Protein AF-A0A922S691-F1 (afdb_monomer_lite)

Foldseek 3Di:
DDDDPPPPPQPFDKDKDFDDPPDPPPPPVPDDDDPCPDPPPPPPPDDPDPDPDPDDDWDWDDDDLDIDTDDRLLDQVVVVCCQDCDPPNHNVHDLAGEMEIEGAQHLQQDALVSSLRSLLSNCVSRLRYKYKYKHFACLPDPVVVVVCVVCVVVVHDGNHVVQRNHQVSVQVSNVVSPFPGKGKDFQLLQLVLDAPVVNVVVCVVDPDPCPVVVSVVSRGMMIMMTGSDCVSPPPVVVCCSRPVHD

Sequence (246 aa):
MTDRSTFSFYHILLYVCYISNEKLYTLNPDASPLKDDNLNLTVNQKTSVVDTLHDNLHYVFETGRFHLLSFDLRRSVQDLLDVLCSTVNGAGCSKSCPTLFLAECVLVYMSPEASCQLIKGLSVNFPRASFLHYEQVNMSDSFGSIMIKNFRARSCELPGLNACHSLATQEERFFKAGWKKAKGWTINQVYKMLPSSTRYRVEHLELLDDLEVTMQLFDHYCILLATNDEIICPDEQLKESLATIE

pLDDT: mean 76.75, std 25.04, range [24.39, 98.25]

Organism: Schistosoma haematobium (NCBI:txid6185)

Radius of gyration: 21.65 Å; chains: 1; bounding box: 45×61×59 Å

InterPro domains:
  IPR007213 Methyltransferase Ppm1/Ppm2/Tcmp [PF04072] (65-121)
  IPR016651 Leucine carboxyl methyltransferase 1 [PTHR13600] (59-230)
  IPR029063 S-adenosyl-L-methionine-dependent methyltransferase superfamily [G3DSA:3.40.50.150] (27-239)
  IPR029063 S-adenosyl-L-methionine-dependent methyltransferase superfamily [SSF53335] (56-229)

Secondary structure (DSSP, 8-state):
-------------EEEEE--SS------TT-PPP--------------------S----EEEETTEEEE---TTS-HHHHHHHHH-SSSS----TTS-EEEEEES-GGGS-HHHHHHHHHHHHHH-SSEEEEEEEE--TTSHHHHHHHHHHHHTT---GGGGG-S-HHHHHHHHHHTT-SEEEEEEHHHHHHHS-HHHHHHHHTTS--S-HHHHHHHHHTEEEEEEES-TTTS-HHHHHHHHHS--

Structure (mmCIF, N/CA/C/O backbone):
data_AF-A0A922S691-F1
#
_entry.id   AF-A0A922S691-F1
#
loop_
_atom_site.group_PDB
_atom_site.id
_atom_site.type_symbol
_atom_site.label_atom_id
_atom_site.label_alt_id
_atom_site.label_comp_id
_atom_site.label_asym_id
_atom_site.label_entity_id
_atom_site.label_seq_id
_atom_site.pdbx_PDB_ins_code
_atom_site.Cartn_x
_atom_site.Cartn_y
_atom_site.Cartn_z
_atom_site.occupancy
_atom_site.B_iso_or_equiv
_atom_site.auth_seq_id
_atom_site.auth_comp_id
_atom_site.auth_asym_id
_atom_site.auth_atom_id
_atom_site.pdbx_PDB_model_num
ATOM 1 N N . MET A 1 1 ? -1.609 -43.391 6.642 1.00 32.19 1 MET A N 1
ATOM 2 C CA . MET A 1 1 ? -1.130 -42.089 7.152 1.00 32.19 1 MET A CA 1
ATOM 3 C C . MET A 1 1 ? -0.318 -41.459 6.042 1.00 32.19 1 MET A C 1
ATOM 5 O O . MET A 1 1 ? 0.867 -41.722 5.937 1.00 32.19 1 MET A O 1
ATOM 9 N N . THR A 1 2 ? -0.979 -40.729 5.155 1.00 27.30 2 THR A N 1
ATOM 10 C CA . THR A 1 2 ? -0.342 -40.070 4.014 1.00 27.30 2 THR A CA 1
ATOM 11 C C . THR A 1 2 ? -1.018 -38.725 3.849 1.00 27.30 2 THR A C 1
ATOM 13 O O . THR A 1 2 ? -2.202 -38.651 3.535 1.00 27.30 2 THR A O 1
ATOM 16 N N . ASP A 1 3 ? -0.234 -37.721 4.222 1.00 27.34 3 ASP A N 1
ATOM 17 C CA . ASP A 1 3 ? -0.154 -36.379 3.664 1.00 27.34 3 ASP A CA 1
ATOM 18 C C . ASP A 1 3 ? -1.470 -35.611 3.463 1.00 27.34 3 ASP A C 1
ATOM 20 O O . ASP A 1 3 ? -2.168 -35.732 2.456 1.00 27.34 3 ASP A O 1
ATOM 24 N N . ARG A 1 4 ? -1.796 -34.773 4.456 1.00 28.72 4 ARG A N 1
ATOM 25 C CA . ARG A 1 4 ? -2.731 -33.666 4.264 1.00 28.72 4 ARG A CA 1
ATOM 26 C C . ARG A 1 4 ? -1.992 -32.611 3.455 1.00 28.72 4 ARG A C 1
ATOM 28 O O . ARG A 1 4 ? -1.121 -31.938 3.988 1.00 28.72 4 ARG A O 1
ATOM 35 N N . SER A 1 5 ? -2.397 -32.467 2.200 1.00 28.80 5 SER A N 1
ATOM 36 C CA . SER A 1 5 ? -2.087 -31.343 1.325 1.00 28.80 5 SER A CA 1
ATOM 37 C C . SER A 1 5 ? -2.206 -30.010 2.073 1.00 28.80 5 SER A C 1
ATOM 39 O O . SER A 1 5 ? -3.302 -29.473 2.258 1.00 28.80 5 SER A O 1
ATOM 41 N N . THR A 1 6 ? -1.069 -29.480 2.509 1.00 29.33 6 THR A N 1
ATOM 42 C CA . THR A 1 6 ? -0.931 -28.105 2.973 1.00 29.33 6 THR A CA 1
ATOM 43 C C . THR A 1 6 ? -1.127 -27.212 1.752 1.00 29.33 6 THR A C 1
ATOM 45 O O . THR A 1 6 ? -0.230 -27.076 0.922 1.00 29.33 6 THR A O 1
ATOM 48 N N . PHE A 1 7 ? -2.324 -26.644 1.594 1.00 24.39 7 PHE A N 1
ATOM 49 C CA . PHE A 1 7 ? -2.546 -25.539 0.664 1.00 24.39 7 PHE A CA 1
ATOM 50 C C . PHE A 1 7 ? -1.694 -24.361 1.143 1.00 24.39 7 PHE A C 1
ATOM 52 O O . PHE A 1 7 ? -2.037 -23.655 2.088 1.00 24.39 7 PHE A O 1
ATOM 59 N N . SER A 1 8 ? -0.526 -24.213 0.531 1.00 26.52 8 SER A N 1
ATOM 60 C CA . SER A 1 8 ? 0.408 -23.131 0.801 1.00 26.52 8 SER A CA 1
ATOM 61 C C . SER A 1 8 ? -0.126 -21.850 0.162 1.00 26.52 8 SER A C 1
ATOM 63 O O . SER A 1 8 ? -0.090 -21.704 -1.059 1.00 26.52 8 SER A O 1
ATOM 65 N N . PHE A 1 9 ? -0.637 -20.925 0.976 1.00 27.67 9 PHE A N 1
ATOM 66 C CA . PHE A 1 9 ? -1.062 -19.573 0.587 1.00 27.67 9 PHE A CA 1
ATOM 67 C C . PHE A 1 9 ? 0.143 -18.685 0.185 1.00 27.67 9 PHE A C 1
ATOM 69 O O . PHE A 1 9 ? 0.373 -17.632 0.768 1.00 27.67 9 PHE A O 1
ATOM 76 N N . TYR A 1 10 ? 0.947 -19.093 -0.802 1.00 30.31 10 TYR A N 1
ATOM 77 C CA . TYR A 1 10 ? 2.102 -18.317 -1.292 1.00 30.31 10 TYR A CA 1
ATOM 78 C C . TYR A 1 10 ? 1.891 -17.739 -2.698 1.00 30.31 10 TYR A C 1
ATOM 80 O O . TYR A 1 10 ? 2.836 -17.601 -3.473 1.00 30.31 10 TYR A O 1
ATOM 88 N N . HIS A 1 11 ? 0.658 -17.386 -3.056 1.00 33.81 11 HIS A N 1
ATOM 89 C CA . HIS A 1 11 ? 0.396 -16.538 -4.222 1.00 33.81 11 HIS A CA 1
ATOM 90 C C . HIS A 1 11 ? 0.073 -15.133 -3.732 1.00 33.81 11 HIS A C 1
ATOM 92 O O . HIS A 1 11 ? -1.075 -14.768 -3.505 1.00 33.81 11 HIS A O 1
ATOM 98 N N . ILE A 1 12 ? 1.141 -14.375 -3.493 1.00 45.78 12 ILE A N 1
ATOM 99 C CA . ILE A 1 12 ? 1.083 -12.967 -3.119 1.00 45.78 12 ILE A CA 1
ATOM 100 C C . ILE A 1 12 ? 0.896 -12.171 -4.418 1.00 45.78 12 ILE A C 1
ATOM 102 O O . ILE A 1 12 ? 1.786 -12.160 -5.267 1.00 45.78 12 ILE A O 1
ATOM 106 N N . LEU A 1 13 ? -0.269 -11.545 -4.592 1.00 47.22 13 LEU A N 1
ATOM 107 C CA . LEU A 1 13 ? -0.627 -10.819 -5.813 1.00 47.22 13 LEU A CA 1
ATOM 108 C C . LEU A 1 13 ? -0.276 -9.334 -5.676 1.00 47.22 13 LEU A C 1
ATOM 110 O O . LEU A 1 13 ? -0.971 -8.588 -4.996 1.00 47.22 13 LEU A O 1
ATOM 114 N N . LEU A 1 14 ? 0.793 -8.897 -6.343 1.00 54.75 14 LEU A N 1
ATOM 115 C CA . LEU A 1 14 ? 1.010 -7.479 -6.635 1.00 54.75 14 LEU A CA 1
ATOM 116 C C . LEU A 1 14 ? 0.341 -7.172 -7.973 1.00 54.75 14 LEU A C 1
ATOM 118 O O . LEU A 1 14 ? 0.708 -7.753 -8.996 1.00 54.75 14 LEU A O 1
ATOM 122 N N . TYR A 1 15 ? -0.606 -6.241 -7.976 1.00 64.50 15 TYR A N 1
ATOM 123 C CA . TYR A 1 15 ? -1.202 -5.759 -9.214 1.00 64.50 15 TYR A CA 1
ATOM 124 C C . TYR A 1 15 ? -0.381 -4.580 -9.735 1.00 64.50 15 TYR A C 1
ATOM 126 O O . TYR A 1 15 ? -0.072 -3.643 -8.997 1.00 64.50 15 TYR A O 1
ATOM 134 N N . VAL A 1 16 ? -0.024 -4.624 -11.017 1.00 61.91 16 VAL A N 1
ATOM 135 C CA . VAL A 1 16 ? 0.661 -3.526 -11.705 1.00 61.91 16 VAL A CA 1
ATOM 136 C C . VAL A 1 16 ? -0.285 -2.992 -12.768 1.00 61.91 16 VAL A C 1
ATOM 138 O O . VAL A 1 16 ? -0.568 -3.673 -13.751 1.00 61.91 16 VAL A O 1
ATOM 141 N N . CYS A 1 17 ? -0.802 -1.783 -12.558 1.00 57.59 17 CYS A N 1
ATOM 142 C CA . CYS A 1 17 ? -1.623 -1.086 -13.536 1.00 57.59 17 CYS A CA 1
ATOM 143 C C . CYS A 1 17 ? -0.758 -0.061 -14.273 1.00 57.59 17 CYS A C 1
ATOM 145 O O . CYS A 1 17 ? -0.108 0.786 -13.658 1.00 57.59 17 CYS A O 1
ATOM 147 N N . TYR A 1 18 ? -0.740 -0.148 -15.598 1.00 47.03 18 TYR A N 1
ATOM 148 C CA . TYR A 1 18 ? 0.097 0.673 -16.461 1.00 47.03 18 TYR A CA 1
ATOM 149 C C . TYR A 1 18 ? -0.759 1.326 -17.544 1.00 47.03 18 TYR A C 1
ATOM 151 O O . TYR A 1 18 ? -1.544 0.654 -18.218 1.00 47.03 18 TYR A O 1
ATOM 159 N N . ILE A 1 19 ? -0.597 2.637 -17.730 1.00 43.81 19 ILE A N 1
ATOM 160 C CA . ILE A 1 19 ? -1.280 3.385 -18.788 1.00 43.81 19 ILE A CA 1
ATOM 161 C C . ILE A 1 19 ? -0.274 3.629 -19.918 1.00 43.81 19 ILE A C 1
ATOM 163 O O . ILE A 1 19 ? 0.565 4.527 -19.839 1.00 43.81 19 ILE A O 1
ATOM 167 N N . SER A 1 20 ? -0.363 2.825 -20.983 1.00 38.78 20 SER A N 1
ATOM 168 C CA . SER A 1 20 ? 0.380 3.077 -22.224 1.00 38.78 20 SER A CA 1
ATOM 169 C C . SER A 1 20 ? -0.308 4.169 -23.034 1.00 38.78 20 SER A C 1
ATOM 171 O O . SER A 1 20 ? -1.484 4.027 -23.371 1.00 38.78 20 SER A O 1
ATOM 173 N N . ASN A 1 21 ? 0.429 5.209 -23.426 1.00 35.91 21 ASN A N 1
ATOM 174 C CA . ASN A 1 21 ? -0.062 6.197 -24.393 1.00 35.91 21 ASN A CA 1
ATOM 175 C C . ASN A 1 21 ? -0.024 5.696 -25.848 1.00 35.91 21 ASN A C 1
ATOM 177 O O . ASN A 1 21 ? -0.527 6.383 -26.736 1.00 35.91 21 ASN A O 1
ATOM 181 N N . GLU A 1 22 ? 0.526 4.511 -26.125 1.00 39.62 22 GLU A N 1
ATOM 182 C CA . GLU A 1 22 ? 0.559 3.971 -27.484 1.00 39.62 22 GLU A CA 1
ATOM 183 C C . GLU A 1 22 ? -0.568 2.955 -27.716 1.00 39.62 22 GLU A C 1
ATOM 185 O O . GLU A 1 22 ? -0.627 1.900 -27.086 1.00 39.62 22 GLU A O 1
ATOM 190 N N . LYS A 1 23 ? -1.442 3.309 -28.674 1.00 34.47 23 LYS A N 1
ATOM 191 C CA . LYS A 1 23 ? -2.707 2.676 -29.104 1.00 34.47 23 LYS A CA 1
ATOM 192 C C . LYS A 1 23 ? -3.963 3.072 -28.316 1.00 34.47 23 LYS A C 1
ATOM 194 O O . LYS A 1 23 ? -4.717 2.224 -27.834 1.00 34.47 23 LYS A O 1
ATOM 199 N N . LEU A 1 24 ? -4.274 4.370 -28.322 1.00 30.28 24 LEU A N 1
ATOM 200 C CA . LEU A 1 24 ? -5.667 4.821 -28.425 1.00 30.28 24 LEU A CA 1
ATOM 201 C C . LEU A 1 24 ? -6.195 4.394 -29.805 1.00 30.28 24 LEU A C 1
ATOM 203 O O . LEU A 1 24 ? -6.032 5.112 -30.788 1.00 30.28 24 LEU A O 1
ATOM 207 N N . TYR A 1 25 ? -6.796 3.206 -29.904 1.00 33.56 25 TYR A N 1
ATOM 208 C CA . TYR A 1 25 ? -7.745 2.973 -30.988 1.00 33.56 25 TYR A CA 1
ATOM 209 C C . TYR A 1 25 ? -8.934 3.886 -30.700 1.00 33.56 25 TYR A C 1
ATOM 211 O O . TYR A 1 25 ? -9.585 3.750 -29.663 1.00 33.56 25 TYR A O 1
ATOM 219 N N . THR A 1 26 ? -9.168 4.862 -31.571 1.00 26.84 26 THR A N 1
ATOM 220 C CA . THR A 1 26 ? -10.398 5.645 -31.565 1.00 26.84 26 THR A CA 1
ATOM 221 C C . THR A 1 26 ? -11.565 4.669 -31.680 1.00 26.84 26 THR A C 1
ATOM 223 O O . THR A 1 26 ? -11.690 3.954 -32.674 1.00 26.84 26 THR A O 1
ATOM 226 N N . LEU A 1 27 ? -12.403 4.599 -30.643 1.00 31.91 27 LEU A N 1
ATOM 227 C CA . LEU A 1 27 ? -13.705 3.949 -30.742 1.00 31.91 27 LEU A CA 1
ATOM 228 C C . LEU A 1 27 ? -14.491 4.734 -31.791 1.00 31.91 27 LEU A C 1
ATOM 230 O O . LEU A 1 27 ? -14.932 5.849 -31.527 1.00 31.91 27 LEU A O 1
ATOM 234 N N . ASN A 1 28 ? -14.580 4.190 -33.002 1.00 32.56 28 ASN A N 1
ATOM 235 C CA . ASN A 1 28 ? -15.452 4.716 -34.036 1.00 32.56 28 ASN A CA 1
ATOM 236 C C . ASN A 1 28 ? -16.896 4.410 -33.597 1.00 32.56 28 ASN A C 1
ATOM 238 O O . ASN A 1 28 ? -17.231 3.227 -33.497 1.00 32.56 28 ASN A O 1
ATOM 242 N N . PRO A 1 29 ? -17.735 5.417 -33.290 1.00 37.81 29 PRO A N 1
ATOM 243 C CA . PRO A 1 29 ? -19.074 5.184 -32.749 1.00 37.81 29 PRO A CA 1
ATOM 244 C C . PRO A 1 29 ? -20.022 4.472 -33.730 1.00 37.81 29 PRO A C 1
ATOM 246 O O . PRO A 1 29 ? -21.066 3.987 -33.305 1.00 37.81 29 PRO A O 1
ATOM 249 N N . ASP A 1 30 ? -19.627 4.334 -35.001 1.00 36.12 30 ASP A N 1
ATOM 250 C CA . ASP A 1 30 ? -20.386 3.634 -36.045 1.00 36.12 30 ASP A CA 1
ATOM 251 C C . ASP A 1 30 ? -19.893 2.198 -36.328 1.00 36.12 30 ASP A C 1
ATOM 253 O O . ASP A 1 30 ? -20.392 1.530 -37.238 1.00 36.12 30 ASP A O 1
ATOM 257 N N . ALA A 1 31 ? -18.908 1.685 -35.580 1.00 39.41 31 ALA A N 1
ATOM 258 C CA . ALA A 1 31 ? -18.446 0.310 -35.759 1.00 39.41 31 ALA A CA 1
ATOM 259 C C . ALA A 1 31 ? -19.464 -0.679 -35.167 1.00 39.41 31 ALA A C 1
ATOM 261 O O . ALA A 1 31 ? -19.647 -0.772 -33.954 1.00 39.41 31 ALA A O 1
ATOM 262 N N . SER A 1 32 ? -20.128 -1.436 -36.042 1.00 33.00 32 SER A N 1
ATOM 263 C CA . SER A 1 32 ? -21.006 -2.542 -35.652 1.00 33.00 32 SER A CA 1
ATOM 264 C C . SER A 1 32 ? -20.243 -3.548 -34.776 1.00 33.00 32 SER A C 1
ATOM 266 O O . SER A 1 32 ? -19.057 -3.774 -35.031 1.00 33.00 32 SER A O 1
ATOM 268 N N . PRO A 1 33 ? -20.886 -4.187 -33.778 1.00 35.50 33 PRO A N 1
ATOM 269 C CA . PRO A 1 33 ? -20.211 -5.165 -32.937 1.00 35.50 33 PRO A CA 1
ATOM 270 C C . PRO A 1 33 ? -19.681 -6.303 -33.812 1.00 35.50 33 PRO A C 1
ATOM 272 O O . PRO A 1 33 ? -20.449 -6.999 -34.483 1.00 35.50 33 PRO A O 1
ATOM 275 N N . LEU A 1 34 ? -18.357 -6.472 -33.822 1.00 36.81 34 LEU A N 1
ATOM 276 C CA . LEU A 1 34 ? -17.723 -7.666 -34.360 1.00 36.81 34 LEU A CA 1
ATOM 277 C C . LEU A 1 34 ? -18.276 -8.854 -33.571 1.00 36.81 34 LEU A C 1
ATOM 279 O O . LEU A 1 34 ? -18.137 -8.930 -32.351 1.00 36.81 34 LEU A O 1
ATOM 283 N N . LYS A 1 35 ? -18.967 -9.751 -34.275 1.00 36.41 35 LYS A N 1
ATOM 284 C CA . LYS A 1 35 ? -19.352 -11.054 -33.743 1.00 36.41 35 LYS A CA 1
ATOM 285 C C . LYS A 1 35 ? -18.087 -11.895 -33.605 1.00 36.41 35 LYS A C 1
ATOM 287 O O . LYS A 1 35 ? -17.716 -12.602 -34.539 1.00 36.41 35 LYS A O 1
ATOM 292 N N . ASP A 1 36 ? -17.433 -11.816 -32.454 1.00 39.22 36 ASP A N 1
ATOM 293 C CA . ASP A 1 36 ? -16.394 -12.773 -32.075 1.00 39.22 36 ASP A CA 1
ATOM 294 C C . ASP A 1 36 ? -17.053 -14.067 -31.568 1.00 39.22 36 ASP A C 1
ATOM 296 O O . ASP A 1 36 ? -17.008 -14.405 -30.391 1.00 39.22 36 ASP A O 1
ATOM 300 N N . ASP A 1 37 ? -17.663 -14.819 -32.491 1.00 35.53 37 ASP A N 1
ATOM 301 C CA . ASP A 1 37 ? -18.130 -16.201 -32.269 1.00 35.53 37 ASP A CA 1
ATOM 302 C C . ASP A 1 37 ? -16.976 -17.226 -32.352 1.00 35.53 37 ASP A C 1
ATOM 304 O O . ASP A 1 37 ? -17.199 -18.421 -32.528 1.00 35.53 37 ASP A O 1
ATOM 308 N N . ASN A 1 38 ? -15.721 -16.792 -32.205 1.00 33.22 38 ASN A N 1
ATOM 309 C CA . ASN A 1 38 ? -14.566 -17.687 -32.160 1.00 33.22 38 ASN A CA 1
ATOM 310 C C . ASN A 1 38 ? -13.703 -17.384 -30.935 1.00 33.22 38 ASN A C 1
ATOM 312 O O . ASN A 1 38 ? -12.673 -16.715 -31.024 1.00 33.22 38 ASN A O 1
ATOM 316 N N . LEU A 1 39 ? -14.098 -17.956 -29.793 1.00 36.03 39 LEU A N 1
ATOM 317 C CA . LEU A 1 39 ? -13.179 -18.285 -28.703 1.00 36.03 39 LEU A CA 1
ATOM 318 C C . LEU A 1 39 ? -12.158 -19.307 -29.236 1.00 36.03 39 LEU A C 1
ATOM 320 O O . LEU A 1 39 ? -12.246 -20.509 -28.991 1.00 36.03 39 LEU A O 1
ATOM 324 N N . ASN A 1 40 ? -11.178 -18.840 -30.004 1.00 27.78 40 ASN A N 1
ATOM 325 C CA . ASN A 1 40 ? -9.999 -19.636 -30.282 1.00 27.78 40 ASN A CA 1
ATOM 326 C C . ASN A 1 40 ? -9.169 -19.642 -29.002 1.00 27.78 40 ASN A C 1
ATOM 328 O O . ASN A 1 40 ? -8.349 -18.761 -28.758 1.00 27.78 40 ASN A O 1
ATOM 332 N N . LEU A 1 41 ? -9.408 -20.657 -28.170 1.00 30.30 41 LEU A N 1
ATOM 333 C CA . LEU A 1 41 ? -8.402 -21.157 -27.248 1.00 30.30 41 LEU A CA 1
ATOM 334 C C . LEU A 1 41 ? -7.192 -21.532 -28.101 1.00 30.30 41 LEU A C 1
ATOM 336 O O . LEU A 1 41 ? -7.117 -22.638 -28.639 1.00 30.30 41 LEU A O 1
ATOM 340 N N . THR A 1 42 ? -6.252 -20.607 -28.265 1.00 29.02 42 THR A N 1
ATOM 341 C CA . THR A 1 42 ? -4.947 -20.933 -28.826 1.00 29.02 42 THR A CA 1
ATOM 342 C C . THR A 1 42 ? -4.230 -21.765 -27.773 1.00 29.02 42 THR A C 1
ATOM 344 O O . THR A 1 42 ? -3.470 -21.265 -26.946 1.00 29.02 42 THR A O 1
ATOM 347 N N . VAL A 1 43 ? -4.522 -23.065 -27.761 1.00 31.50 43 VAL A N 1
ATOM 348 C CA . VAL A 1 43 ? -3.651 -24.056 -27.150 1.00 31.50 43 VAL A CA 1
ATOM 349 C C . VAL A 1 43 ? -2.356 -23.954 -27.936 1.00 31.50 43 VAL A C 1
ATOM 351 O O . VAL A 1 43 ? -2.237 -24.505 -29.028 1.00 31.50 43 VAL A O 1
ATOM 354 N N . ASN A 1 44 ? -1.384 -23.219 -27.401 1.00 30.64 44 ASN A N 1
ATOM 355 C CA . ASN A 1 44 ? -0.005 -23.417 -27.804 1.00 30.64 44 ASN A CA 1
ATOM 356 C C . ASN A 1 44 ? 0.314 -24.873 -27.464 1.00 30.64 44 ASN A C 1
ATOM 358 O O . ASN A 1 44 ? 0.556 -25.213 -26.305 1.00 30.64 44 ASN A O 1
ATOM 362 N N . GLN A 1 45 ? 0.226 -25.747 -28.471 1.00 30.77 45 GLN A N 1
ATOM 363 C CA . GLN A 1 45 ? 0.705 -27.115 -28.391 1.00 30.77 45 GLN A CA 1
ATOM 364 C C . GLN A 1 45 ? 2.193 -27.037 -28.076 1.00 30.77 45 GLN A C 1
ATOM 366 O O . GLN A 1 45 ? 3.033 -26.820 -28.946 1.00 30.77 45 GLN A O 1
ATOM 371 N N . LYS A 1 46 ? 2.512 -27.170 -26.792 1.00 34.78 46 LYS A N 1
ATOM 372 C CA . LYS A 1 46 ? 3.877 -27.343 -26.342 1.00 34.78 46 LYS A CA 1
ATOM 373 C C . LYS A 1 46 ? 4.269 -28.761 -26.725 1.00 34.78 46 LYS A C 1
ATOM 375 O O . LYS A 1 46 ? 3.711 -29.725 -26.203 1.00 34.78 46 LYS A O 1
ATOM 380 N N . THR A 1 47 ? 5.195 -28.868 -27.670 1.00 29.30 47 THR A N 1
ATOM 381 C CA . THR A 1 47 ? 5.931 -30.088 -27.983 1.00 29.30 47 THR A CA 1
ATOM 382 C C . THR A 1 47 ? 6.339 -30.744 -26.669 1.00 29.30 47 THR A C 1
ATOM 384 O O . THR A 1 47 ? 7.026 -30.135 -25.848 1.00 29.30 47 THR A O 1
ATOM 387 N N . SER A 1 48 ? 5.857 -31.961 -26.437 1.00 32.19 48 SER A N 1
ATOM 388 C CA . SER A 1 48 ? 6.198 -32.761 -25.271 1.00 32.19 48 SER A CA 1
ATOM 389 C C . SER A 1 48 ? 7.644 -33.232 -25.396 1.00 32.19 48 SER A C 1
ATOM 391 O O . SER A 1 48 ? 7.913 -34.342 -25.851 1.00 32.19 48 SER A O 1
ATOM 393 N N . VAL A 1 49 ? 8.577 -32.376 -25.003 1.00 28.30 49 VAL A N 1
ATOM 394 C CA . VAL A 1 49 ? 9.890 -32.803 -24.537 1.00 28.30 49 VAL A CA 1
ATOM 395 C C . VAL A 1 49 ? 9.902 -32.479 -23.054 1.00 28.30 49 VAL A C 1
ATOM 397 O O . VAL A 1 49 ? 9.799 -31.323 -22.645 1.00 28.30 49 VAL A O 1
ATOM 400 N N . VAL A 1 50 ? 9.894 -33.535 -22.246 1.00 35.94 50 VAL A N 1
ATOM 401 C CA . VAL A 1 50 ? 10.071 -33.461 -20.799 1.00 35.94 50 VAL A CA 1
ATOM 402 C C . VAL A 1 50 ? 11.531 -33.078 -20.568 1.00 35.94 50 VAL A C 1
ATOM 404 O O . VAL A 1 50 ? 12.374 -33.941 -20.350 1.00 35.94 50 VAL A O 1
ATOM 407 N N . ASP A 1 51 ? 11.838 -31.789 -20.699 1.00 30.48 51 ASP A N 1
ATOM 408 C CA . ASP A 1 51 ? 13.155 -31.253 -20.375 1.00 30.48 51 ASP A CA 1
ATOM 409 C C . ASP A 1 51 ? 13.237 -31.004 -18.869 1.00 30.48 51 ASP A C 1
ATOM 411 O O . ASP A 1 51 ? 12.539 -30.174 -18.283 1.00 30.48 51 ASP A O 1
ATOM 415 N N . THR A 1 52 ? 14.113 -31.771 -18.235 1.00 30.59 52 THR A N 1
ATOM 416 C CA . THR A 1 52 ? 14.507 -31.734 -16.825 1.00 30.59 52 THR A CA 1
ATOM 417 C C . THR A 1 52 ? 15.337 -30.489 -16.471 1.00 30.59 52 THR A C 1
ATOM 419 O O . THR A 1 52 ? 16.430 -30.607 -15.922 1.00 30.59 52 THR A O 1
ATOM 422 N N . LEU A 1 53 ? 14.836 -29.285 -16.762 1.00 32.03 53 LEU A N 1
ATOM 423 C CA . LEU A 1 53 ? 15.486 -28.012 -16.421 1.00 32.03 53 LEU A CA 1
ATOM 424 C C . LEU A 1 53 ? 14.517 -27.116 -15.644 1.00 32.03 53 LEU A C 1
ATOM 426 O O . LEU A 1 53 ? 13.600 -26.511 -16.190 1.00 32.03 53 LEU A O 1
ATOM 430 N N . HIS A 1 54 ? 14.725 -27.061 -14.333 1.00 39.47 54 HIS A N 1
ATOM 431 C CA . HIS A 1 54 ? 13.962 -26.266 -13.373 1.00 39.47 54 HIS A CA 1
ATOM 432 C C . HIS A 1 54 ? 14.443 -24.802 -13.336 1.00 39.47 54 HIS A C 1
ATOM 434 O O . HIS A 1 54 ? 14.587 -24.238 -12.261 1.00 39.47 54 HIS A O 1
ATOM 440 N N . ASP A 1 55 ? 14.701 -24.185 -14.495 1.00 41.91 55 ASP A N 1
ATOM 441 C CA . ASP A 1 55 ? 15.244 -22.825 -14.585 1.00 41.91 55 ASP A CA 1
ATOM 442 C C . ASP A 1 55 ? 14.445 -21.970 -15.592 1.00 41.91 55 ASP A C 1
ATOM 444 O O . ASP A 1 55 ? 14.443 -22.218 -16.795 1.00 41.91 55 ASP A O 1
ATOM 448 N N . ASN A 1 56 ? 13.797 -20.915 -15.081 1.00 45.91 56 ASN A N 1
ATOM 449 C CA . ASN A 1 56 ? 13.327 -19.717 -15.805 1.00 45.91 56 ASN A CA 1
ATOM 450 C C . ASN A 1 56 ? 12.037 -19.751 -16.651 1.00 45.91 56 ASN A C 1
ATOM 452 O O . ASN A 1 56 ? 11.828 -18.835 -17.449 1.00 45.91 56 ASN A O 1
ATOM 456 N N . LEU A 1 57 ? 11.108 -20.693 -16.451 1.00 49.12 57 LEU A N 1
ATOM 457 C CA . LEU A 1 57 ? 9.760 -20.537 -17.023 1.00 49.12 57 LEU A CA 1
ATOM 458 C C . LEU A 1 57 ? 8.836 -19.740 -16.090 1.00 49.12 57 LEU A C 1
ATOM 460 O O . LEU A 1 57 ? 8.209 -20.294 -15.187 1.00 49.12 57 LEU A O 1
ATOM 464 N N . HIS A 1 58 ? 8.716 -18.435 -16.331 1.00 61.03 58 HIS A N 1
ATOM 465 C CA . HIS A 1 58 ? 7.604 -17.654 -15.795 1.00 61.03 58 HIS A CA 1
ATOM 466 C C . HIS A 1 58 ? 6.355 -17.967 -16.621 1.00 61.03 58 HIS A C 1
ATOM 468 O O . HIS A 1 58 ? 6.327 -17.739 -17.828 1.00 61.03 58 HIS A O 1
ATOM 474 N N . TYR A 1 59 ? 5.326 -18.533 -15.986 1.00 60.00 59 TYR A N 1
ATOM 475 C CA . TYR A 1 59 ? 4.032 -18.705 -16.638 1.00 60.00 59 TYR A CA 1
ATOM 476 C C . TYR A 1 59 ? 3.399 -17.329 -16.816 1.00 60.00 59 TYR A C 1
ATOM 478 O O . TYR A 1 59 ? 3.104 -16.644 -15.833 1.00 60.00 59 TYR A O 1
ATOM 486 N N . VAL A 1 60 ? 3.235 -16.940 -18.077 1.00 69.00 60 VAL A N 1
ATOM 487 C CA . VAL A 1 60 ? 2.575 -15.705 -18.488 1.00 69.00 60 VAL A CA 1
ATOM 488 C C . VAL A 1 60 ? 1.268 -16.084 -19.162 1.00 69.00 60 VAL A C 1
ATOM 490 O O . VAL A 1 60 ? 1.264 -16.827 -20.143 1.00 69.00 60 VAL A O 1
ATOM 493 N N . PHE A 1 61 ? 0.159 -15.596 -18.623 1.00 82.00 61 PHE A N 1
ATOM 494 C CA . PHE A 1 61 ? -1.106 -15.555 -19.343 1.00 82.00 61 PHE A CA 1
ATOM 495 C C . PHE A 1 61 ? -1.321 -14.128 -19.841 1.00 82.00 61 PHE A C 1
ATOM 497 O O . PHE A 1 61 ? -1.246 -13.182 -19.059 1.00 82.00 61 PHE A O 1
ATOM 504 N N . GLU A 1 62 ? -1.583 -13.978 -21.133 1.00 83.69 62 GLU A N 1
ATOM 505 C CA . GLU A 1 62 ? -1.754 -12.688 -21.796 1.00 83.69 62 GLU A CA 1
ATOM 506 C C . GLU A 1 62 ? -3.093 -12.659 -22.534 1.00 83.69 62 GLU A C 1
ATOM 508 O O . GLU A 1 62 ? -3.435 -13.584 -23.273 1.00 83.69 62 GLU A O 1
ATOM 513 N N . THR A 1 63 ? -3.851 -11.580 -22.343 1.00 84.44 63 THR A N 1
ATOM 514 C CA . THR A 1 63 ? -5.049 -11.281 -23.132 1.00 84.44 63 THR A CA 1
ATOM 515 C C . THR A 1 63 ? -5.193 -9.773 -23.334 1.00 84.44 63 THR A C 1
ATOM 517 O O . THR A 1 63 ? -5.556 -9.017 -22.428 1.00 84.44 63 THR A O 1
ATOM 520 N N . GLY A 1 64 ? -4.911 -9.308 -24.552 1.00 85.12 64 GLY A N 1
ATOM 521 C CA . GLY A 1 64 ? -4.994 -7.893 -24.911 1.00 85.12 64 GLY A CA 1
ATOM 522 C C . GLY A 1 64 ? -4.015 -7.034 -24.108 1.00 85.12 64 GLY A C 1
ATOM 523 O O . GLY A 1 64 ? -2.818 -7.062 -24.350 1.00 85.12 64 GLY A O 1
ATOM 524 N N . ARG A 1 65 ? -4.530 -6.225 -23.175 1.00 83.00 65 ARG A N 1
ATOM 525 C CA . ARG A 1 65 ? -3.713 -5.366 -22.291 1.00 83.00 65 ARG A CA 1
ATOM 526 C C . ARG A 1 65 ? -3.472 -5.979 -20.907 1.00 83.00 65 ARG A C 1
ATOM 528 O O . ARG A 1 65 ? -2.833 -5.350 -20.069 1.00 83.00 65 ARG A O 1
ATOM 535 N N . PHE A 1 66 ? -4.017 -7.164 -20.646 1.00 85.00 66 PHE A N 1
ATOM 536 C CA . PHE A 1 66 ? -3.936 -7.830 -19.354 1.00 85.00 66 PHE A CA 1
ATOM 537 C C . PHE A 1 66 ? -2.878 -8.930 -19.378 1.00 85.00 66 PHE A C 1
ATOM 539 O O . PHE A 1 66 ? -2.877 -9.775 -20.272 1.00 85.00 66 PHE A O 1
ATOM 546 N N . HIS A 1 67 ? -2.027 -8.928 -18.355 1.00 86.00 67 HIS A N 1
ATOM 547 C CA . HIS A 1 67 ? -0.983 -9.922 -18.154 1.00 86.00 67 HIS A CA 1
ATOM 548 C C . HIS A 1 67 ? -1.101 -10.487 -16.741 1.00 86.00 67 HIS A C 1
ATOM 550 O O . HIS A 1 67 ? -1.208 -9.736 -15.772 1.00 86.00 67 HIS A O 1
ATOM 556 N N . LEU A 1 68 ? -1.038 -11.808 -16.624 1.00 87.75 68 LEU A N 1
ATOM 557 C CA . LEU A 1 68 ? -0.910 -12.518 -15.361 1.00 87.75 68 LEU A CA 1
ATOM 558 C C . LEU A 1 68 ? 0.450 -13.208 -15.343 1.00 87.75 68 LEU A C 1
ATOM 560 O O . LEU A 1 68 ? 0.740 -14.047 -16.195 1.00 87.75 68 LEU A O 1
ATOM 564 N N . LEU A 1 69 ? 1.274 -12.832 -14.369 1.00 86.69 69 LEU A N 1
ATOM 565 C CA . LEU A 1 69 ? 2.665 -13.252 -14.253 1.00 86.69 69 LEU A CA 1
ATOM 566 C C . LEU A 1 69 ? 2.868 -13.998 -12.936 1.00 86.69 69 LEU A C 1
ATOM 568 O O . LEU A 1 69 ? 2.537 -13.481 -11.870 1.00 86.69 69 LEU A O 1
ATOM 572 N N . SER A 1 70 ? 3.455 -15.192 -12.997 1.00 86.38 70 SER A N 1
ATOM 573 C CA . SER A 1 70 ? 3.911 -15.892 -11.794 1.00 86.38 70 SER A CA 1
ATOM 574 C C . SER A 1 70 ? 5.293 -15.392 -11.377 1.00 86.38 70 SER A C 1
ATOM 576 O O . SER A 1 70 ? 6.286 -15.637 -12.071 1.00 86.38 70 SER A O 1
ATOM 578 N N . PHE A 1 71 ? 5.377 -14.735 -10.221 1.00 87.81 71 PHE A N 1
ATOM 579 C CA . PHE A 1 71 ? 6.634 -14.235 -9.671 1.00 87.81 71 PHE A CA 1
ATOM 580 C C . PHE A 1 71 ? 6.636 -14.265 -8.137 1.00 87.81 71 PHE A C 1
ATOM 582 O O . PHE A 1 71 ? 5.654 -13.896 -7.499 1.00 87.81 71 PHE A O 1
ATOM 589 N N . ASP A 1 72 ? 7.757 -14.674 -7.539 1.00 91.19 72 ASP A N 1
ATOM 590 C CA . ASP A 1 72 ? 7.965 -14.575 -6.092 1.00 91.19 72 ASP A CA 1
ATOM 591 C C . ASP A 1 72 ? 8.554 -13.205 -5.746 1.00 91.19 72 ASP A C 1
ATOM 593 O O . ASP A 1 72 ? 9.742 -12.962 -5.953 1.00 91.19 72 ASP A O 1
ATOM 597 N N . LEU A 1 73 ? 7.728 -12.322 -5.181 1.00 94.06 73 LEU A N 1
ATOM 598 C CA . LEU A 1 73 ? 8.087 -10.941 -4.833 1.00 94.06 73 LEU A CA 1
ATOM 599 C C . LEU A 1 73 ? 9.230 -10.810 -3.813 1.00 94.06 73 LEU A C 1
ATOM 601 O O . LEU A 1 73 ? 9.722 -9.704 -3.602 1.00 94.06 73 LEU A O 1
ATOM 605 N N . ARG A 1 74 ? 9.657 -11.910 -3.181 1.00 92.75 74 ARG A N 1
ATOM 606 C CA . ARG A 1 74 ? 10.811 -11.943 -2.267 1.00 92.75 74 ARG A CA 1
ATOM 607 C C . ARG A 1 74 ? 12.146 -12.071 -3.005 1.00 92.75 74 ARG A C 1
ATOM 609 O O . ARG A 1 74 ? 13.195 -11.934 -2.379 1.00 92.75 74 ARG A O 1
ATOM 616 N N . ARG A 1 75 ? 12.121 -12.384 -4.304 1.00 93.75 75 ARG A N 1
ATOM 617 C CA . ARG A 1 75 ? 13.313 -12.431 -5.161 1.00 93.75 75 ARG A CA 1
ATOM 618 C C . ARG A 1 75 ? 13.847 -11.027 -5.435 1.00 93.75 75 ARG A C 1
ATOM 620 O O . ARG A 1 75 ? 13.262 -10.020 -5.045 1.00 93.75 75 ARG A O 1
ATOM 627 N N . SER A 1 76 ? 14.987 -10.976 -6.120 1.00 94.81 76 SER A N 1
ATOM 628 C CA . SER A 1 76 ? 15.615 -9.719 -6.505 1.00 94.81 76 SER A CA 1
ATOM 629 C C . SER A 1 76 ? 14.634 -8.844 -7.300 1.00 94.81 76 SER A C 1
ATOM 631 O O . SER A 1 76 ? 13.898 -9.325 -8.164 1.00 94.81 76 SER A O 1
ATOM 633 N N . VAL A 1 77 ? 14.634 -7.536 -7.027 1.00 94.94 77 VAL A N 1
ATOM 634 C CA . VAL A 1 77 ? 13.827 -6.587 -7.811 1.00 94.94 77 VAL A CA 1
ATOM 635 C C . VAL A 1 77 ? 14.287 -6.582 -9.269 1.00 94.94 77 VAL A C 1
ATOM 637 O O . VAL A 1 77 ? 13.470 -6.381 -10.156 1.00 94.94 77 VAL A O 1
ATOM 640 N N . GLN A 1 78 ? 15.567 -6.844 -9.545 1.00 95.12 78 GLN A N 1
ATOM 641 C CA . GLN A 1 78 ? 16.044 -6.939 -10.922 1.00 95.12 78 GLN A CA 1
ATOM 642 C C . GLN A 1 78 ? 15.331 -8.067 -11.681 1.00 95.12 78 GLN A C 1
ATOM 644 O O . GLN A 1 78 ? 14.819 -7.812 -12.765 1.00 95.12 78 GLN A O 1
ATOM 649 N N . ASP A 1 79 ? 15.179 -9.246 -11.070 1.00 93.31 79 ASP A N 1
ATOM 650 C CA . ASP A 1 79 ? 14.439 -10.369 -11.661 1.00 93.31 79 ASP A CA 1
ATOM 651 C C . ASP A 1 79 ? 12.981 -9.966 -11.944 1.00 93.31 79 ASP A C 1
ATOM 653 O O . ASP A 1 79 ? 12.426 -10.299 -12.989 1.00 93.31 79 ASP A O 1
ATOM 657 N N . LEU A 1 80 ? 12.351 -9.219 -11.025 1.00 92.56 80 LEU A N 1
ATOM 658 C CA . LEU A 1 80 ? 10.988 -8.714 -11.218 1.00 92.56 80 LEU A CA 1
ATOM 659 C C . LEU A 1 80 ? 10.920 -7.761 -12.414 1.00 92.56 80 LEU A C 1
ATOM 661 O O . LEU A 1 80 ? 10.005 -7.850 -13.227 1.00 92.56 80 LEU A O 1
ATOM 665 N N . LEU A 1 81 ? 11.877 -6.840 -12.528 1.00 93.44 81 LEU A N 1
ATOM 666 C CA . LEU A 1 81 ? 11.934 -5.869 -13.619 1.00 93.44 81 LEU A CA 1
ATOM 667 C C . LEU A 1 81 ? 12.181 -6.543 -14.963 1.00 93.44 81 LEU A C 1
ATOM 669 O O . LEU A 1 81 ? 11.586 -6.117 -15.950 1.00 93.44 81 LEU A O 1
ATOM 673 N N . ASP A 1 82 ? 13.007 -7.586 -14.997 1.00 91.69 82 ASP A N 1
ATOM 674 C CA . ASP A 1 82 ? 13.270 -8.361 -16.206 1.00 91.69 82 ASP A CA 1
ATOM 675 C C . ASP A 1 82 ? 11.977 -9.019 -16.707 1.00 91.69 82 ASP A C 1
ATOM 677 O O . ASP A 1 82 ? 11.689 -8.974 -17.900 1.00 91.69 82 ASP A O 1
ATOM 681 N N . VAL A 1 83 ? 11.134 -9.536 -15.806 1.00 89.50 83 VAL A N 1
ATOM 682 C CA . VAL A 1 83 ? 9.820 -10.096 -16.170 1.00 89.50 83 VAL A CA 1
ATOM 683 C C . VAL A 1 83 ? 8.806 -9.001 -16.522 1.00 89.50 83 VAL A C 1
ATOM 685 O O . VAL A 1 83 ? 8.096 -9.119 -17.517 1.00 89.50 83 VAL A O 1
ATOM 688 N N . LEU A 1 84 ? 8.723 -7.913 -15.753 1.00 90.38 84 LEU A N 1
ATOM 689 C CA . LEU A 1 84 ? 7.750 -6.842 -16.004 1.00 90.38 84 LEU A CA 1
ATOM 690 C C . LEU A 1 84 ? 8.033 -6.091 -17.310 1.00 90.38 84 LEU A C 1
ATOM 692 O O . LEU A 1 84 ? 7.099 -5.771 -18.042 1.00 90.38 84 LEU A O 1
ATOM 696 N N . CYS A 1 85 ? 9.303 -5.796 -17.595 1.00 90.94 85 CYS A N 1
ATOM 697 C CA . CYS A 1 85 ? 9.711 -4.939 -18.711 1.00 90.94 85 CYS A CA 1
ATOM 698 C C . CYS A 1 85 ? 10.065 -5.727 -19.983 1.00 90.94 85 CYS A C 1
ATOM 700 O O . CYS A 1 85 ? 10.236 -5.116 -21.038 1.00 90.94 85 CYS A O 1
ATOM 702 N N . SER A 1 86 ? 10.195 -7.058 -19.916 1.00 87.75 86 SER A N 1
ATOM 703 C CA . SER A 1 86 ? 10.466 -7.876 -21.104 1.00 87.75 86 SER A CA 1
ATOM 704 C C . SER A 1 86 ? 9.306 -7.808 -22.092 1.00 87.75 86 SER A C 1
ATOM 706 O O . SER A 1 86 ? 8.149 -7.982 -21.721 1.00 87.75 86 SER A O 1
ATOM 708 N N . THR A 1 87 ? 9.631 -7.583 -23.364 1.00 82.06 87 THR A N 1
ATOM 709 C CA . THR A 1 87 ? 8.685 -7.593 -24.491 1.00 82.06 87 THR A CA 1
ATOM 710 C C . THR A 1 87 ? 8.558 -8.964 -25.154 1.00 82.06 87 THR A C 1
ATOM 712 O O . THR A 1 87 ? 7.755 -9.125 -26.067 1.00 82.06 87 THR A O 1
ATOM 715 N N . VAL A 1 88 ? 9.371 -9.941 -24.734 1.00 76.88 88 VAL A N 1
ATOM 716 C CA . VAL A 1 88 ? 9.401 -11.291 -25.323 1.00 76.88 88 VAL A CA 1
ATOM 717 C C . VAL A 1 88 ? 8.662 -12.286 -24.434 1.00 76.88 88 VAL A C 1
ATOM 719 O O . VAL A 1 88 ? 7.852 -13.060 -24.924 1.00 76.88 88 VAL A O 1
ATOM 722 N N . ASN A 1 89 ? 8.937 -12.250 -23.127 1.00 70.88 89 ASN A N 1
ATOM 723 C CA . ASN A 1 89 ? 8.418 -13.205 -22.139 1.00 70.88 89 ASN A CA 1
ATOM 724 C C . ASN A 1 89 ? 7.763 -12.491 -20.940 1.00 70.88 89 ASN A C 1
ATOM 726 O O . ASN A 1 89 ? 7.721 -13.043 -19.842 1.00 70.88 89 ASN A O 1
ATOM 730 N N . GLY A 1 90 ? 7.346 -11.238 -21.116 1.00 77.44 90 GLY A N 1
ATOM 731 C CA . GLY A 1 90 ? 6.916 -10.352 -20.039 1.00 77.44 90 GLY A CA 1
ATOM 732 C C . GLY A 1 90 ? 5.766 -9.440 -20.448 1.00 77.44 90 GLY A C 1
ATOM 733 O O . GLY A 1 90 ? 5.194 -9.597 -21.520 1.00 77.44 90 GLY A O 1
ATOM 734 N N . ALA A 1 91 ? 5.436 -8.475 -19.590 1.00 83.31 91 ALA A N 1
ATOM 735 C CA . ALA A 1 91 ? 4.323 -7.549 -19.826 1.00 83.31 91 ALA A CA 1
ATOM 736 C C . ALA A 1 91 ? 4.689 -6.318 -20.680 1.00 83.31 91 ALA A C 1
ATOM 738 O O . ALA A 1 91 ? 3.837 -5.461 -20.917 1.00 83.31 91 ALA A O 1
ATOM 739 N N . GLY A 1 92 ? 5.953 -6.174 -21.095 1.00 87.00 92 GLY A N 1
ATOM 740 C CA . GLY A 1 92 ? 6.425 -5.018 -21.863 1.00 87.00 92 GLY A CA 1
ATOM 741 C C . GLY A 1 92 ? 6.250 -3.673 -21.146 1.00 87.00 92 GLY A C 1
ATOM 742 O O . GLY A 1 92 ? 6.087 -2.643 -21.801 1.00 87.00 92 GLY A O 1
ATOM 743 N N . CYS A 1 93 ? 6.246 -3.665 -19.809 1.00 88.56 93 CYS A N 1
ATOM 744 C CA . CYS A 1 93 ? 6.031 -2.459 -19.014 1.00 88.56 93 CYS A CA 1
ATOM 745 C C . CYS A 1 93 ? 7.166 -1.448 -19.235 1.00 88.56 93 CYS A C 1
ATOM 747 O O . CYS A 1 93 ? 8.339 -1.747 -18.998 1.00 88.56 93 CYS A O 1
ATOM 749 N N . SER A 1 94 ? 6.824 -0.229 -19.663 1.00 90.44 94 SER A N 1
ATOM 750 C CA . SER A 1 94 ? 7.805 0.847 -19.801 1.00 90.44 94 SER A CA 1
ATOM 751 C C . SER A 1 94 ? 8.022 1.560 -18.471 1.00 90.44 94 SER A C 1
ATOM 753 O O . SER A 1 94 ? 7.095 2.119 -17.888 1.00 90.44 94 SER A O 1
ATOM 755 N N . LYS A 1 95 ? 9.281 1.670 -18.044 1.00 91.88 95 LYS A N 1
ATOM 756 C CA . LYS A 1 95 ? 9.664 2.441 -16.849 1.00 91.88 95 LYS A CA 1
ATOM 757 C C . LYS A 1 95 ? 9.335 3.939 -16.944 1.00 91.88 95 LYS A C 1
ATOM 759 O O . LYS A 1 95 ? 9.300 4.624 -15.925 1.00 91.88 95 LYS A O 1
ATOM 764 N N . SER A 1 96 ? 9.137 4.471 -18.154 1.00 89.62 96 SER A N 1
ATOM 765 C CA . SER A 1 96 ? 8.923 5.905 -18.384 1.00 89.62 96 SER A CA 1
ATOM 766 C C . SER A 1 96 ? 7.463 6.351 -18.295 1.00 89.62 96 SER A C 1
ATOM 768 O O . SER A 1 96 ? 7.212 7.556 -18.180 1.00 89.62 96 SER A O 1
ATOM 770 N N . CYS A 1 97 ? 6.496 5.431 -18.354 1.00 90.06 97 CYS A N 1
ATOM 771 C CA . CYS A 1 97 ? 5.086 5.811 -18.322 1.00 90.06 97 CYS A CA 1
ATOM 772 C C . CYS A 1 97 ? 4.510 5.758 -16.900 1.00 90.06 97 CYS A C 1
ATOM 774 O O . CYS A 1 97 ? 5.028 5.036 -16.042 1.00 90.06 97 CYS A O 1
ATOM 776 N N . PRO A 1 98 ? 3.422 6.512 -16.653 1.00 92.62 98 PRO A N 1
ATOM 777 C CA . PRO A 1 98 ? 2.695 6.464 -15.394 1.00 92.62 98 PRO A CA 1
ATOM 778 C C . PRO A 1 98 ? 2.327 5.034 -14.991 1.00 92.62 98 PRO A C 1
ATOM 780 O O . PRO A 1 98 ? 1.634 4.333 -15.733 1.00 92.62 98 PRO A O 1
ATOM 783 N N . THR A 1 99 ? 2.788 4.617 -13.813 1.00 91.62 99 THR A N 1
ATOM 784 C CA . THR A 1 99 ? 2.572 3.261 -13.293 1.00 91.62 99 THR A CA 1
ATOM 785 C C . THR A 1 99 ? 1.981 3.308 -11.887 1.00 91.62 99 THR A C 1
ATOM 787 O O . THR A 1 99 ? 2.499 4.001 -11.013 1.00 91.62 99 THR A O 1
ATOM 790 N N . LEU A 1 100 ? 0.910 2.555 -11.651 1.00 93.31 100 LEU A N 1
ATOM 791 C CA . LEU A 1 100 ? 0.342 2.335 -10.325 1.00 93.31 100 LEU A CA 1
ATOM 792 C C . LEU A 1 100 ? 0.652 0.906 -9.875 1.00 93.31 100 LEU A C 1
ATOM 794 O O . LEU A 1 100 ? 0.213 -0.063 -10.496 1.00 93.31 100 LEU A O 1
ATOM 798 N N . PHE A 1 101 ? 1.372 0.782 -8.767 1.00 95.56 101 PHE A N 1
ATOM 799 C CA . PHE A 1 101 ? 1.550 -0.478 -8.052 1.00 95.56 101 PHE A CA 1
ATOM 800 C C . PHE A 1 101 ? 0.476 -0.607 -6.976 1.00 95.56 101 PHE A C 1
ATOM 802 O O . PHE A 1 101 ? 0.228 0.352 -6.250 1.00 95.56 101 PHE A O 1
ATOM 809 N N . LEU A 1 102 ? -0.146 -1.778 -6.855 1.00 95.69 102 LEU A N 1
ATOM 810 C CA . LEU A 1 102 ? -1.154 -2.057 -5.837 1.00 95.69 102 LEU A CA 1
ATOM 811 C C . LEU A 1 102 ? -0.790 -3.322 -5.064 1.00 95.69 102 LEU A C 1
ATOM 813 O O . LEU A 1 102 ? -0.695 -4.409 -5.637 1.00 95.69 102 LEU A O 1
ATOM 817 N N . ALA A 1 103 ? -0.602 -3.165 -3.754 1.00 96.06 103 ALA A N 1
ATOM 818 C CA . ALA A 1 103 ? -0.320 -4.245 -2.817 1.00 96.06 103 ALA A CA 1
ATOM 819 C C . ALA A 1 103 ? -1.393 -4.272 -1.720 1.00 96.06 103 ALA A C 1
ATOM 821 O O . ALA A 1 103 ? -1.317 -3.521 -0.743 1.00 96.06 103 ALA A O 1
ATOM 822 N N . GLU A 1 104 ? -2.380 -5.148 -1.892 1.00 95.69 104 G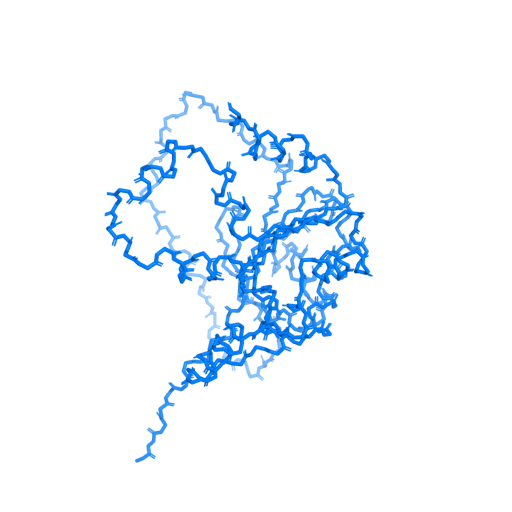LU A N 1
ATOM 823 C CA . GLU A 1 104 ? -3.512 -5.332 -0.982 1.00 95.69 104 GLU A CA 1
ATOM 824 C C . GLU A 1 104 ? -3.293 -6.580 -0.122 1.00 95.69 104 GLU A C 1
ATOM 826 O O . GLU A 1 104 ? -3.342 -7.701 -0.619 1.00 95.69 104 GLU A O 1
ATOM 831 N N . CYS A 1 105 ? -3.013 -6.386 1.168 1.00 94.31 105 CYS A N 1
ATOM 832 C CA . CYS A 1 105 ? -2.635 -7.426 2.124 1.00 94.31 105 CYS A CA 1
ATOM 833 C C . CYS A 1 105 ? -1.502 -8.313 1.585 1.00 94.31 105 CYS A C 1
ATOM 835 O O . CYS A 1 105 ? -1.629 -9.526 1.506 1.00 94.31 105 CYS A O 1
ATOM 837 N N . VAL A 1 106 ? -0.390 -7.700 1.175 1.00 94.94 106 VAL A N 1
ATOM 838 C CA . VAL A 1 106 ? 0.711 -8.390 0.476 1.00 94.94 106 VAL A CA 1
ATOM 839 C C . VAL A 1 106 ? 2.030 -8.282 1.234 1.00 94.94 106 VAL A C 1
ATOM 841 O O . VAL A 1 106 ? 2.678 -9.296 1.495 1.00 94.94 106 VAL A O 1
ATOM 844 N N . LEU A 1 107 ? 2.450 -7.065 1.592 1.00 95.62 107 LEU A N 1
ATOM 845 C CA . LEU A 1 107 ? 3.799 -6.823 2.114 1.00 95.62 107 LEU A CA 1
ATOM 846 C C . LEU A 1 107 ? 3.996 -7.413 3.518 1.00 95.62 107 LEU A C 1
ATOM 848 O O . LEU A 1 107 ? 5.098 -7.852 3.840 1.00 95.62 107 LEU A O 1
ATOM 852 N N . VAL A 1 108 ? 2.933 -7.506 4.319 1.00 94.62 108 VAL A N 1
ATOM 853 C CA . VAL A 1 108 ? 2.948 -8.141 5.644 1.00 94.62 108 VAL A CA 1
ATOM 854 C C . VAL A 1 108 ? 3.345 -9.632 5.623 1.00 94.62 108 VAL A C 1
ATOM 856 O O . VAL A 1 108 ? 3.851 -10.153 6.619 1.00 94.62 108 VAL A O 1
ATOM 859 N N . TYR A 1 109 ? 3.182 -10.329 4.491 1.00 93.75 109 TYR A N 1
ATOM 860 C CA . TYR A 1 109 ? 3.503 -11.760 4.359 1.00 93.75 109 TYR A CA 1
ATOM 861 C C . TYR A 1 109 ? 4.972 -12.053 4.027 1.00 93.75 109 TYR A C 1
ATOM 863 O O . TYR A 1 109 ? 5.388 -13.212 3.992 1.00 93.75 109 TYR A O 1
ATOM 871 N N . MET A 1 110 ? 5.780 -11.023 3.793 1.00 94.38 110 MET A N 1
ATOM 872 C CA . MET A 1 110 ? 7.220 -11.145 3.575 1.00 94.38 110 MET A CA 1
ATOM 873 C C . MET A 1 110 ? 7.984 -10.414 4.676 1.00 94.38 110 MET A C 1
ATOM 875 O O . MET A 1 110 ? 7.416 -9.607 5.407 1.00 94.38 110 MET A O 1
ATOM 879 N N . SER A 1 111 ? 9.276 -10.711 4.827 1.00 95.19 111 SER A N 1
ATOM 880 C CA . SER A 1 111 ? 10.070 -10.039 5.854 1.00 95.19 111 SER A CA 1
ATOM 881 C C . SER A 1 111 ? 10.151 -8.524 5.589 1.00 95.19 111 SER A C 1
ATOM 883 O O . SER A 1 111 ? 10.005 -8.081 4.435 1.00 95.19 111 SER A O 1
ATOM 885 N N . PRO A 1 112 ? 10.397 -7.700 6.625 1.00 93.94 112 PRO A N 1
ATOM 886 C CA . PRO A 1 112 ? 10.596 -6.264 6.452 1.00 93.94 112 PRO A CA 1
ATOM 887 C C . PRO A 1 112 ? 11.703 -5.949 5.440 1.00 93.94 112 PRO A C 1
ATOM 889 O O . PRO A 1 112 ? 11.579 -5.002 4.669 1.00 93.94 112 PRO A O 1
ATOM 892 N N . GLU A 1 113 ? 12.751 -6.769 5.370 1.00 95.00 113 GLU A N 1
ATOM 893 C CA . GLU A 1 113 ? 13.862 -6.602 4.432 1.00 95.00 113 GLU A CA 1
ATOM 894 C C . GLU A 1 113 ? 13.416 -6.827 2.985 1.00 95.00 113 GLU A C 1
ATOM 896 O O . GLU A 1 113 ? 13.670 -5.974 2.135 1.00 95.00 113 GLU A O 1
ATOM 901 N N . ALA A 1 114 ? 12.722 -7.937 2.704 1.00 95.56 114 ALA A N 1
ATOM 902 C CA . ALA A 1 114 ? 12.257 -8.275 1.356 1.00 95.56 114 ALA A CA 1
ATOM 903 C C . ALA A 1 114 ? 11.266 -7.228 0.823 1.00 95.56 114 ALA A C 1
ATOM 905 O O . ALA A 1 114 ? 11.405 -6.722 -0.291 1.00 95.56 114 ALA A O 1
ATOM 906 N N . SER A 1 115 ? 10.306 -6.830 1.656 1.00 96.12 115 SER A N 1
ATOM 907 C CA . SER A 1 115 ? 9.351 -5.784 1.290 1.00 96.12 115 SER A CA 1
ATOM 908 C C . SER A 1 115 ? 10.016 -4.416 1.117 1.00 96.12 115 SER A C 1
ATOM 910 O O . SER A 1 115 ? 9.714 -3.721 0.151 1.00 96.12 115 SER A O 1
ATOM 912 N N . CYS A 1 116 ? 10.962 -4.024 1.980 1.00 95.88 116 CYS A N 1
ATOM 913 C CA . CYS A 1 116 ? 11.724 -2.784 1.790 1.00 95.88 116 CYS A CA 1
ATOM 914 C C . CYS A 1 116 ? 12.526 -2.791 0.483 1.00 95.88 116 CYS A C 1
ATOM 916 O O . CYS A 1 116 ? 12.583 -1.765 -0.196 1.00 95.88 116 CYS A O 1
ATOM 918 N N . GLN A 1 117 ? 13.125 -3.928 0.111 1.00 97.00 117 GLN A N 1
ATOM 919 C CA . GLN A 1 117 ? 13.821 -4.074 -1.169 1.00 97.00 117 GLN A CA 1
ATOM 920 C C . GLN A 1 117 ? 12.869 -3.848 -2.342 1.00 97.00 117 GLN A C 1
ATOM 922 O O . GLN A 1 117 ? 13.190 -3.040 -3.212 1.00 97.00 117 GLN A O 1
ATOM 927 N N . LEU A 1 118 ? 11.690 -4.478 -2.329 1.00 97.75 118 LEU A N 1
ATOM 928 C CA . LEU A 1 118 ? 10.661 -4.292 -3.353 1.00 97.75 118 LEU A CA 1
ATOM 929 C C . LEU A 1 118 ? 10.220 -2.825 -3.462 1.00 97.75 118 LEU A C 1
ATOM 931 O O . LEU A 1 118 ? 10.313 -2.239 -4.540 1.00 97.75 118 LEU A O 1
ATOM 935 N N . ILE A 1 119 ? 9.800 -2.211 -2.349 1.00 97.94 119 ILE A N 1
ATOM 936 C CA . ILE A 1 119 ? 9.318 -0.818 -2.312 1.00 97.94 119 ILE A CA 1
ATOM 937 C C . ILE A 1 119 ? 10.392 0.136 -2.857 1.00 97.94 119 ILE A C 1
ATOM 939 O O . ILE A 1 119 ? 10.088 1.015 -3.667 1.00 97.94 119 ILE A O 1
ATOM 943 N N . LYS A 1 120 ? 11.651 -0.051 -2.439 1.00 98.25 120 LYS A N 1
ATOM 944 C CA . LYS A 1 120 ? 12.781 0.773 -2.883 1.00 98.25 120 LYS A CA 1
ATOM 945 C C . LYS A 1 120 ? 13.089 0.565 -4.357 1.00 98.25 120 LYS A C 1
ATOM 947 O O . LYS A 1 120 ? 13.273 1.528 -5.097 1.00 98.25 120 LYS A O 1
ATOM 952 N N . GLY A 1 121 ? 13.155 -0.688 -4.785 1.00 97.81 121 GLY A N 1
ATOM 953 C CA . GLY A 1 121 ? 13.481 -1.042 -6.156 1.00 97.81 121 GLY A CA 1
ATOM 954 C C . GLY A 1 121 ? 12.463 -0.495 -7.155 1.00 97.81 121 GLY A C 1
ATOM 955 O O . GLY A 1 121 ? 12.865 0.046 -8.186 1.00 97.81 121 GLY A O 1
ATOM 956 N N . LEU A 1 122 ? 11.171 -0.551 -6.823 1.00 97.19 122 LEU A N 1
ATOM 957 C CA . LEU A 1 122 ? 10.113 0.042 -7.642 1.00 97.19 122 LEU A CA 1
ATOM 958 C C . LEU A 1 122 ? 10.211 1.572 -7.686 1.00 97.19 122 LEU A C 1
ATOM 960 O O . LEU A 1 122 ? 10.160 2.135 -8.777 1.00 97.19 122 LEU A O 1
ATOM 964 N N . SER A 1 123 ? 10.448 2.236 -6.549 1.00 97.00 123 SER A N 1
ATOM 965 C CA . SER A 1 123 ? 10.630 3.696 -6.522 1.00 97.00 123 SER A CA 1
ATOM 966 C C . SER A 1 123 ? 11.791 4.159 -7.408 1.00 97.00 123 SER A C 1
ATOM 968 O O . SER A 1 123 ? 11.640 5.065 -8.225 1.00 97.00 123 SER A O 1
ATOM 970 N N . VAL A 1 124 ? 12.946 3.493 -7.294 1.00 96.75 124 VAL A N 1
ATOM 971 C CA . VAL A 1 124 ? 14.160 3.841 -8.049 1.00 96.75 124 VAL A CA 1
ATOM 972 C C . VAL A 1 124 ? 13.981 3.635 -9.554 1.00 96.75 124 VAL A C 1
ATOM 974 O O . VAL A 1 124 ? 14.537 4.392 -10.346 1.00 96.75 124 VAL A O 1
ATOM 977 N N . ASN A 1 125 ? 13.230 2.610 -9.965 1.00 96.94 125 ASN A N 1
ATOM 978 C CA . ASN A 1 125 ? 13.117 2.237 -11.375 1.00 96.94 125 ASN A CA 1
ATOM 979 C C . ASN A 1 125 ? 11.948 2.899 -12.107 1.00 96.94 125 ASN A C 1
ATOM 981 O O . ASN A 1 125 ? 12.008 2.994 -13.330 1.00 96.94 125 ASN A O 1
ATOM 985 N N . PHE A 1 126 ? 10.920 3.359 -11.393 1.00 95.31 126 PHE A N 1
ATOM 986 C CA . PHE A 1 126 ? 9.749 4.009 -11.976 1.00 95.31 126 PHE A CA 1
ATOM 987 C C . PHE A 1 126 ? 9.629 5.449 -11.447 1.00 95.31 126 PHE A C 1
ATOM 989 O O . PHE A 1 126 ? 8.964 5.698 -10.438 1.00 95.31 126 PHE A O 1
ATOM 996 N N . PRO A 1 127 ? 10.256 6.435 -12.120 1.00 92.69 127 PRO A N 1
ATOM 997 C CA . PRO A 1 127 ? 10.242 7.831 -11.674 1.00 92.69 127 PRO A CA 1
ATOM 998 C C . PRO A 1 127 ? 8.849 8.470 -11.741 1.00 92.69 127 PRO A C 1
ATOM 1000 O O . PRO A 1 127 ? 8.600 9.471 -11.074 1.00 92.69 127 PRO A O 1
ATOM 1003 N N . ARG A 1 128 ? 7.951 7.896 -12.548 1.00 93.19 128 ARG A N 1
ATOM 1004 C CA . ARG A 1 128 ? 6.553 8.300 -12.709 1.00 93.19 128 ARG A CA 1
ATOM 1005 C C . ARG A 1 128 ? 5.645 7.189 -12.200 1.00 93.19 128 ARG A C 1
ATOM 1007 O O . ARG A 1 128 ? 4.994 6.501 -12.983 1.00 93.19 128 ARG A O 1
ATOM 1014 N N . ALA A 1 129 ? 5.639 6.987 -10.887 1.00 93.50 129 ALA A N 1
ATOM 1015 C CA . ALA A 1 129 ? 4.813 5.961 -10.272 1.00 93.50 129 ALA A CA 1
ATOM 1016 C C . ALA A 1 129 ? 4.118 6.416 -8.995 1.00 93.50 129 ALA A C 1
ATOM 1018 O O . ALA A 1 129 ? 4.605 7.303 -8.290 1.00 93.50 129 ALA A O 1
ATOM 1019 N N . SER A 1 130 ? 3.027 5.713 -8.702 1.00 94.31 130 SER A N 1
ATOM 1020 C CA . SER A 1 130 ? 2.345 5.686 -7.413 1.00 94.31 130 SER A CA 1
ATOM 1021 C C . SER A 1 130 ? 2.295 4.252 -6.882 1.00 94.31 130 SER A C 1
ATOM 1023 O O . SER A 1 130 ? 2.291 3.290 -7.652 1.00 94.31 130 SER A O 1
ATOM 1025 N N . PHE A 1 131 ? 2.236 4.100 -5.566 1.00 95.69 131 PHE A N 1
ATOM 1026 C CA . PHE A 1 131 ? 2.077 2.824 -4.883 1.00 95.69 131 PHE A CA 1
ATOM 1027 C C . PHE A 1 131 ? 0.905 2.932 -3.913 1.00 95.69 131 PHE A C 1
ATOM 1029 O O . PHE A 1 131 ? 0.965 3.700 -2.952 1.00 95.69 131 PHE A O 1
ATOM 1036 N N . LEU A 1 132 ? -0.152 2.166 -4.171 1.00 94.88 132 LEU A N 1
ATOM 1037 C CA . LEU A 1 132 ? -1.294 2.017 -3.286 1.00 94.88 132 LEU A CA 1
ATOM 1038 C C . LEU A 1 132 ? -1.129 0.745 -2.462 1.00 94.88 132 LEU A C 1
ATOM 1040 O O . LEU A 1 132 ? -0.954 -0.357 -2.983 1.00 94.88 132 LEU A O 1
ATOM 1044 N N . HIS A 1 133 ? -1.178 0.914 -1.157 1.00 94.06 133 HIS A N 1
ATOM 1045 C CA . HIS A 1 133 ? -0.868 -0.120 -0.204 1.00 94.06 133 HIS A CA 1
ATOM 1046 C C . HIS A 1 133 ? -1.990 -0.241 0.820 1.00 94.06 133 HIS A C 1
ATOM 1048 O O . HIS A 1 133 ? -2.345 0.746 1.452 1.00 94.06 133 HIS A O 1
ATOM 1054 N N . TYR A 1 134 ? -2.529 -1.441 1.002 1.00 96.38 134 TYR A N 1
ATOM 1055 C CA . TYR A 1 134 ? -3.487 -1.740 2.062 1.00 96.38 134 TYR A CA 1
ATOM 1056 C C . TYR A 1 134 ? -2.949 -2.893 2.904 1.00 96.38 134 TYR A C 1
ATOM 1058 O O . TYR A 1 134 ? -2.696 -3.963 2.360 1.00 96.38 134 TYR A O 1
ATOM 1066 N N . GLU A 1 135 ? -2.735 -2.695 4.204 1.00 95.88 135 GLU A N 1
ATOM 1067 C CA . GLU A 1 135 ? -2.373 -3.770 5.142 1.00 95.88 135 GLU A CA 1
ATOM 1068 C C . GLU A 1 135 ? -2.689 -3.378 6.591 1.00 95.88 135 GLU A C 1
ATOM 1070 O O . GLU A 1 135 ? -3.283 -2.329 6.852 1.00 95.88 135 GLU A O 1
ATOM 1075 N N . GLN A 1 136 ? -2.319 -4.238 7.540 1.00 97.06 136 GLN A N 1
ATOM 1076 C CA . GLN A 1 136 ? -2.475 -3.966 8.961 1.00 97.06 136 GLN A CA 1
ATOM 1077 C C . GLN A 1 136 ? -1.647 -2.757 9.437 1.00 97.06 136 GLN A C 1
ATOM 1079 O O . GLN A 1 136 ? -0.557 -2.458 8.941 1.00 97.06 136 GLN A O 1
ATOM 1084 N N . VAL A 1 137 ? -2.143 -2.099 10.482 1.00 97.88 137 VAL A N 1
ATOM 1085 C CA . VAL A 1 137 ? -1.484 -1.001 11.201 1.00 97.88 137 VAL A CA 1
ATOM 1086 C C . VAL A 1 137 ? -1.845 -1.075 12.687 1.00 97.88 137 VAL A C 1
ATOM 1088 O O . VAL A 1 137 ? -2.752 -1.809 13.060 1.00 97.88 137 VAL A O 1
ATOM 1091 N N . ASN A 1 138 ? -1.149 -0.328 13.547 1.00 97.12 138 ASN A N 1
ATOM 1092 C CA . ASN A 1 138 ? -1.450 -0.239 14.982 1.00 97.12 138 ASN A CA 1
ATOM 1093 C C . ASN A 1 138 ? -1.407 -1.593 15.719 1.00 97.12 138 ASN A C 1
ATOM 1095 O O . ASN A 1 138 ? -1.995 -1.760 16.778 1.00 97.12 138 ASN A O 1
ATOM 1099 N N . MET A 1 139 ? -0.626 -2.558 15.224 1.00 95.94 139 MET A N 1
ATOM 1100 C CA . MET A 1 139 ? -0.639 -3.951 15.706 1.00 95.94 139 MET A CA 1
ATOM 1101 C C . MET A 1 139 ? 0.005 -4.176 17.088 1.00 95.94 139 MET A C 1
ATOM 1103 O O . MET A 1 139 ? 0.232 -5.316 17.489 1.00 95.94 139 MET A O 1
ATOM 1107 N N . SER A 1 140 ? 0.349 -3.106 17.808 1.00 93.44 140 SER A N 1
ATOM 1108 C CA . SER A 1 140 ? 1.115 -3.158 19.065 1.00 93.44 140 SER A CA 1
ATOM 1109 C C . SER A 1 140 ? 0.252 -3.088 20.329 1.00 93.44 140 SER A C 1
ATOM 1111 O O . SER A 1 140 ? 0.799 -3.148 21.429 1.00 93.44 140 SER A O 1
ATOM 1113 N N . ASP A 1 141 ? -1.069 -2.958 20.198 1.00 94.44 141 ASP A N 1
ATOM 1114 C CA . ASP A 1 141 ? -1.987 -2.889 21.335 1.00 94.44 141 ASP A CA 1
ATOM 1115 C C . ASP A 1 141 ? -2.594 -4.265 21.712 1.00 94.44 141 ASP A C 1
ATOM 1117 O O . ASP A 1 141 ? -2.173 -5.334 21.241 1.00 94.44 141 ASP A O 1
ATOM 1121 N N . SER A 1 142 ? -3.569 -4.257 22.628 1.00 95.38 142 SER A N 1
ATOM 1122 C CA . SER A 1 142 ? -4.266 -5.467 23.074 1.00 95.38 142 SER A CA 1
ATOM 1123 C C . SER A 1 142 ? -5.117 -6.107 21.974 1.00 95.38 142 SER A C 1
ATOM 1125 O O . SER A 1 142 ? -5.172 -7.338 21.903 1.00 95.38 142 SER A O 1
ATOM 1127 N N . PHE A 1 143 ? -5.742 -5.313 21.105 1.00 95.44 143 PHE A N 1
ATOM 1128 C CA . PHE A 1 143 ? -6.551 -5.806 19.996 1.00 95.44 143 PHE A CA 1
ATOM 1129 C C . PHE A 1 143 ? -5.660 -6.400 18.901 1.00 95.44 143 PHE A C 1
ATOM 1131 O O . PHE A 1 143 ? -5.872 -7.545 18.492 1.00 95.44 143 PHE A O 1
ATOM 1138 N N . GLY A 1 144 ? -4.579 -5.712 18.527 1.00 95.19 144 GLY A N 1
ATOM 1139 C CA . GLY A 1 144 ? -3.533 -6.234 17.649 1.00 95.19 144 GLY A CA 1
ATOM 1140 C C . GLY A 1 144 ? -2.965 -7.559 18.163 1.00 95.19 144 GLY A C 1
ATOM 1141 O O . GLY A 1 144 ? -2.853 -8.529 17.411 1.00 95.19 144 GLY A O 1
ATOM 1142 N N . SER A 1 145 ? -2.723 -7.677 19.471 1.00 94.44 145 SER A N 1
ATOM 1143 C CA . SER A 1 145 ? -2.293 -8.937 20.097 1.00 94.44 145 SER A CA 1
ATOM 1144 C C . SER A 1 145 ? -3.302 -10.080 19.920 1.00 94.44 145 SER A C 1
ATOM 1146 O O . SER A 1 145 ? -2.904 -11.234 19.728 1.00 94.44 145 SER A O 1
ATOM 1148 N N . ILE A 1 146 ? -4.606 -9.790 19.972 1.00 95.44 146 ILE A N 1
ATOM 1149 C CA . ILE A 1 146 ? -5.674 -10.765 19.702 1.00 95.44 146 ILE A CA 1
ATOM 1150 C C . ILE A 1 146 ? -5.686 -11.145 18.217 1.00 95.44 146 ILE A C 1
ATOM 1152 O O . ILE A 1 146 ? -5.724 -12.335 17.895 1.00 95.44 146 ILE A O 1
ATOM 1156 N N . MET A 1 147 ? -5.575 -10.173 17.308 1.00 94.81 147 MET A N 1
ATOM 1157 C CA . MET A 1 147 ? -5.491 -10.425 15.865 1.00 94.81 147 MET A CA 1
ATOM 1158 C C . MET A 1 147 ? -4.310 -11.335 15.512 1.00 94.81 147 MET A C 1
ATOM 1160 O O . MET A 1 147 ? -4.480 -12.315 14.790 1.00 94.81 147 MET A O 1
ATOM 1164 N N . ILE A 1 148 ? -3.127 -11.078 16.073 1.00 93.56 148 ILE A N 1
ATOM 1165 C CA . ILE A 1 148 ? -1.922 -11.891 15.845 1.00 93.56 148 ILE A CA 1
ATOM 1166 C C . ILE A 1 148 ? -2.147 -13.336 16.297 1.00 93.56 148 ILE A C 1
ATOM 1168 O O . ILE A 1 148 ? -1.810 -14.277 15.576 1.00 93.56 148 ILE A O 1
ATOM 1172 N N . LYS A 1 149 ? -2.750 -13.537 17.476 1.00 94.44 149 LYS A N 1
ATOM 1173 C CA . LYS A 1 149 ? -3.118 -14.878 17.958 1.00 94.44 149 LYS A CA 1
ATOM 1174 C C . LYS A 1 149 ? -4.098 -15.562 17.003 1.00 94.44 149 LYS A C 1
ATOM 1176 O O . LYS A 1 149 ? -3.927 -16.745 16.716 1.00 94.44 149 LYS A O 1
ATOM 1181 N N . ASN A 1 150 ? -5.073 -14.824 16.475 1.00 92.62 150 ASN A N 1
ATOM 1182 C CA . ASN A 1 150 ? -6.048 -15.336 15.514 1.00 92.62 150 ASN A CA 1
ATOM 1183 C C . ASN A 1 150 ? -5.406 -15.766 14.185 1.00 92.62 150 ASN A C 1
ATOM 1185 O O . ASN A 1 150 ? -5.797 -16.804 13.643 1.00 92.62 150 ASN A O 1
ATOM 1189 N N . PHE A 1 151 ? -4.422 -15.026 13.669 1.00 92.38 151 PHE A N 1
ATOM 1190 C CA . PHE A 1 151 ? -3.667 -15.434 12.478 1.00 92.38 151 PHE A CA 1
ATOM 1191 C C . PHE A 1 151 ? -2.856 -16.708 12.738 1.00 92.38 151 PHE A C 1
ATOM 1193 O O . PHE A 1 151 ? -2.996 -17.693 12.008 1.00 92.38 151 PHE A O 1
ATOM 1200 N N . ARG A 1 152 ? -2.103 -16.753 13.844 1.00 92.12 152 ARG A N 1
ATOM 1201 C CA . ARG A 1 152 ? -1.292 -17.924 14.222 1.00 92.12 152 ARG A CA 1
ATOM 1202 C C . ARG A 1 152 ? -2.122 -19.180 14.461 1.00 92.12 152 ARG A C 1
ATOM 1204 O O . ARG A 1 152 ? -1.715 -20.266 14.059 1.00 92.12 152 ARG A O 1
ATOM 1211 N N . ALA A 1 153 ? -3.312 -19.045 15.049 1.00 94.44 153 ALA A N 1
ATOM 1212 C CA . ALA A 1 153 ? -4.243 -20.159 15.238 1.00 94.44 153 ALA A CA 1
ATOM 1213 C C . ALA A 1 153 ? -4.695 -20.801 13.911 1.00 94.44 153 ALA A C 1
ATOM 1215 O O . ALA A 1 153 ? -5.121 -21.953 13.902 1.00 94.44 153 ALA A O 1
ATOM 1216 N N . ARG A 1 154 ? -4.581 -20.073 12.793 1.00 92.94 154 ARG A N 1
ATOM 1217 C CA . ARG A 1 154 ? -4.867 -20.543 11.428 1.00 92.94 154 ARG A CA 1
ATOM 1218 C C . ARG A 1 154 ? -3.596 -20.887 10.642 1.00 92.94 154 ARG A C 1
ATOM 1220 O O . ARG A 1 154 ? -3.654 -20.999 9.423 1.00 92.94 154 ARG A O 1
ATOM 1227 N N . SER A 1 155 ? -2.454 -21.020 11.323 1.00 91.25 155 SER A N 1
ATOM 1228 C CA . SER A 1 155 ? -1.137 -21.250 10.709 1.00 91.25 155 SER A CA 1
ATOM 1229 C C . SER A 1 155 ? -0.744 -20.176 9.685 1.00 91.25 155 SER A C 1
ATOM 1231 O O . SER A 1 155 ? -0.021 -20.451 8.730 1.00 91.25 155 SER A O 1
ATOM 1233 N N . CYS A 1 156 ? -1.222 -18.947 9.889 1.00 88.81 156 CYS A N 1
ATOM 1234 C CA . CYS A 1 156 ? -0.871 -17.788 9.086 1.00 88.81 156 CYS A CA 1
ATOM 1235 C C . CYS A 1 156 ? 0.171 -16.959 9.844 1.00 88.81 156 CYS A C 1
ATOM 1237 O O . CYS A 1 156 ? -0.135 -16.334 10.861 1.00 88.81 156 CYS A O 1
ATOM 1239 N N . GLU A 1 157 ? 1.412 -16.992 9.362 1.00 88.88 157 GLU A N 1
ATOM 1240 C CA . GLU A 1 157 ? 2.493 -16.157 9.880 1.00 88.88 157 GLU A CA 1
ATOM 1241 C C . GLU A 1 157 ? 2.535 -14.818 9.143 1.00 88.88 157 GLU A C 1
ATOM 1243 O O . GLU A 1 157 ? 2.295 -14.746 7.937 1.00 88.88 157 GLU A O 1
ATOM 1248 N N . LEU A 1 158 ? 2.892 -13.764 9.878 1.00 91.06 158 LEU A N 1
ATOM 1249 C CA . LEU A 1 158 ? 3.008 -12.394 9.377 1.00 91.06 158 LEU A CA 1
ATOM 1250 C C . LEU A 1 158 ? 4.444 -11.887 9.595 1.00 91.06 158 LEU A C 1
ATOM 1252 O O . LEU A 1 158 ? 4.694 -11.150 10.551 1.00 91.06 158 LEU A O 1
ATOM 1256 N N . PRO A 1 159 ? 5.424 -12.294 8.763 1.00 92.06 159 PRO A N 1
ATOM 1257 C CA . PRO A 1 159 ? 6.826 -11.918 8.958 1.00 92.06 159 PRO A CA 1
ATOM 1258 C C . PRO A 1 159 ? 7.057 -10.402 8.927 1.00 92.06 159 PRO A C 1
ATOM 1260 O O . PRO A 1 159 ? 7.964 -9.902 9.590 1.00 92.06 159 PRO A O 1
ATOM 1263 N N . GLY A 1 160 ? 6.232 -9.669 8.178 1.00 92.75 160 GLY A N 1
ATOM 1264 C CA . GLY A 1 160 ? 6.307 -8.221 8.015 1.00 92.75 160 GLY A CA 1
ATOM 1265 C C . GLY A 1 160 ? 5.611 -7.427 9.118 1.00 92.75 160 GLY A C 1
ATOM 1266 O O . GLY A 1 160 ? 5.624 -6.204 9.069 1.00 92.75 160 GLY A O 1
ATOM 1267 N N . LEU A 1 161 ? 5.033 -8.085 10.127 1.00 90.75 161 LEU A N 1
ATOM 1268 C CA . LEU A 1 161 ? 4.236 -7.440 11.176 1.00 90.75 161 LEU A CA 1
ATOM 1269 C C . LEU A 1 161 ? 4.992 -6.344 11.946 1.00 90.75 161 LEU A C 1
ATOM 1271 O O . LEU A 1 161 ? 4.389 -5.362 12.372 1.00 90.75 161 LEU A O 1
ATOM 1275 N N . ASN A 1 162 ? 6.316 -6.471 12.076 1.00 88.44 162 ASN A N 1
ATOM 1276 C CA . ASN A 1 162 ? 7.174 -5.448 12.688 1.00 88.44 162 ASN A CA 1
ATOM 1277 C C . ASN A 1 162 ? 7.207 -4.125 11.892 1.00 88.44 162 ASN A C 1
ATOM 1279 O O . ASN A 1 162 ? 7.757 -3.139 12.365 1.00 88.44 162 ASN A O 1
ATOM 1283 N N . ALA A 1 163 ? 6.659 -4.077 10.676 1.00 90.25 163 ALA A N 1
ATOM 1284 C CA . ALA A 1 163 ? 6.471 -2.837 9.925 1.00 90.25 163 ALA A CA 1
ATOM 1285 C C . ALA A 1 163 ? 5.097 -2.181 10.186 1.00 90.25 163 ALA A C 1
ATOM 1287 O O . ALA A 1 163 ? 4.894 -1.025 9.823 1.00 90.25 163 ALA A O 1
ATOM 1288 N N . CYS A 1 164 ? 4.168 -2.876 10.852 1.00 93.50 164 CYS A N 1
ATOM 1289 C CA . CYS A 1 164 ? 2.766 -2.479 11.026 1.00 93.50 164 CYS A CA 1
ATOM 1290 C C . CYS A 1 164 ? 2.500 -1.765 12.370 1.00 93.50 164 CYS A C 1
ATOM 1292 O O . CYS A 1 164 ? 1.439 -1.940 12.975 1.00 93.50 164 CYS A O 1
ATOM 1294 N N . HIS A 1 165 ? 3.461 -0.986 12.877 1.00 94.25 165 HIS A N 1
ATOM 1295 C CA . HIS A 1 165 ? 3.356 -0.358 14.202 1.00 94.25 165 HIS A CA 1
ATOM 1296 C C . HIS A 1 165 ? 2.399 0.835 14.235 1.00 94.25 165 HIS A C 1
ATOM 1298 O O . HIS A 1 165 ? 1.604 0.951 15.160 1.00 94.25 165 HIS A O 1
ATOM 1304 N N . SER A 1 166 ? 2.478 1.730 13.253 1.00 96.31 166 SER A N 1
ATOM 1305 C CA . SER A 1 166 ? 1.626 2.919 13.140 1.00 96.31 166 SER A CA 1
ATOM 1306 C C . SER A 1 166 ? 1.607 3.465 11.710 1.00 96.31 166 SER A C 1
ATOM 1308 O O . SER A 1 166 ? 2.475 3.132 10.895 1.00 96.31 166 SER A O 1
ATOM 1310 N N . LEU A 1 167 ? 0.657 4.358 11.411 1.00 96.25 167 LEU A N 1
ATOM 1311 C CA . LEU A 1 167 ? 0.628 5.073 10.128 1.00 96.25 167 LEU A CA 1
ATOM 1312 C C . LEU A 1 167 ? 1.948 5.807 9.861 1.00 96.25 167 LEU A C 1
ATOM 1314 O O . LEU A 1 167 ? 2.482 5.716 8.762 1.00 96.25 167 LEU A O 1
ATOM 1318 N N . ALA A 1 168 ? 2.516 6.458 10.881 1.00 96.12 168 ALA A N 1
ATOM 1319 C CA . ALA A 1 168 ? 3.778 7.182 10.751 1.00 96.12 168 ALA A CA 1
ATOM 1320 C C . ALA A 1 168 ? 4.936 6.252 10.354 1.00 96.12 168 ALA A C 1
ATOM 1322 O O . ALA A 1 168 ? 5.747 6.607 9.504 1.00 96.12 168 ALA A O 1
ATOM 1323 N N . THR A 1 169 ? 4.997 5.039 10.916 1.00 94.88 169 THR A N 1
ATOM 1324 C CA . THR A 1 169 ? 6.030 4.062 10.531 1.00 94.88 169 THR A CA 1
ATOM 1325 C C . THR A 1 169 ? 5.839 3.530 9.111 1.00 94.88 169 THR A C 1
ATOM 1327 O O . THR A 1 169 ? 6.828 3.313 8.413 1.00 94.88 169 THR A O 1
ATOM 1330 N N . GLN A 1 170 ? 4.591 3.380 8.649 1.00 95.38 170 GLN A N 1
ATOM 1331 C CA . GLN A 1 170 ? 4.303 2.998 7.264 1.00 95.38 170 GLN A CA 1
ATOM 1332 C C . GLN A 1 170 ? 4.688 4.125 6.291 1.00 95.38 170 GLN A C 1
ATOM 1334 O O . GLN A 1 170 ? 5.383 3.880 5.309 1.00 95.38 170 GLN A O 1
ATOM 1339 N N . GLU A 1 171 ? 4.329 5.376 6.587 1.00 96.31 171 GLU A N 1
ATOM 1340 C CA . GLU A 1 171 ? 4.731 6.551 5.797 1.00 96.31 171 GLU A CA 1
ATOM 1341 C C . GLU A 1 171 ? 6.263 6.687 5.726 1.00 96.31 171 GLU A C 1
ATOM 1343 O O . GLU A 1 171 ? 6.835 6.833 4.642 1.00 96.31 171 GLU A O 1
ATOM 1348 N N . GLU A 1 172 ? 6.951 6.555 6.865 1.00 96.38 172 GLU A N 1
ATOM 1349 C CA . GLU A 1 172 ? 8.411 6.648 6.943 1.00 96.38 172 GLU A CA 1
ATOM 1350 C C . GLU A 1 172 ? 9.107 5.530 6.149 1.00 96.38 172 GLU A C 1
ATOM 1352 O O . GLU A 1 172 ? 10.122 5.777 5.494 1.00 96.38 172 GLU A O 1
ATOM 1357 N N . ARG A 1 173 ? 8.559 4.308 6.156 1.00 95.56 173 ARG A N 1
ATOM 1358 C CA . ARG A 1 173 ? 9.072 3.168 5.379 1.00 95.56 173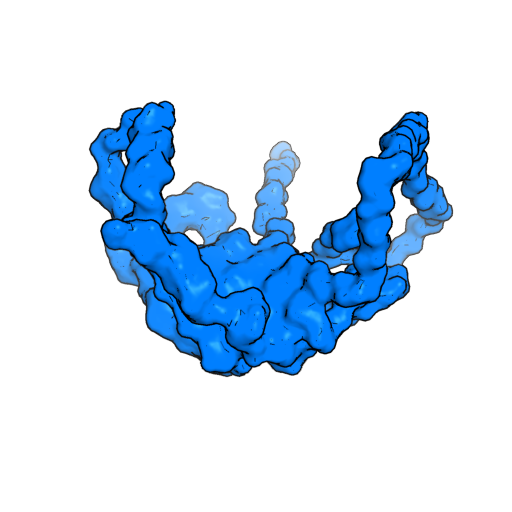 ARG A CA 1
ATOM 1359 C C . ARG A 1 173 ? 9.104 3.472 3.882 1.00 95.56 173 ARG A C 1
ATOM 1361 O O . ARG A 1 173 ? 10.118 3.209 3.235 1.00 95.56 173 ARG A O 1
ATOM 1368 N N . PHE A 1 174 ? 8.038 4.059 3.337 1.00 97.44 174 PHE A N 1
ATOM 1369 C CA . PHE A 1 174 ? 7.991 4.458 1.927 1.00 97.44 174 PHE A CA 1
ATOM 1370 C C . PHE A 1 174 ? 8.929 5.635 1.636 1.00 97.44 174 PHE A C 1
ATOM 1372 O O . PHE A 1 174 ? 9.671 5.595 0.652 1.00 97.44 174 PHE A O 1
ATOM 1379 N N . PHE A 1 175 ? 8.984 6.633 2.519 1.00 96.25 175 PHE A N 1
ATOM 1380 C CA . PHE A 1 175 ? 9.901 7.765 2.365 1.00 96.25 175 PHE A CA 1
ATOM 1381 C C . PHE A 1 175 ? 11.374 7.320 2.346 1.00 96.25 175 PHE A C 1
ATOM 1383 O O . PHE A 1 175 ? 12.125 7.653 1.429 1.00 96.25 175 PHE A O 1
ATOM 1390 N N . LYS A 1 176 ? 11.786 6.472 3.299 1.00 96.69 176 LYS A N 1
ATOM 1391 C CA . LYS A 1 176 ? 13.139 5.883 3.361 1.00 96.69 176 LYS A CA 1
ATOM 1392 C C . LYS A 1 176 ? 13.466 5.006 2.151 1.00 96.69 176 LYS A C 1
ATOM 1394 O O . LYS A 1 176 ? 14.632 4.883 1.779 1.00 96.69 176 LYS A O 1
ATOM 1399 N N . ALA A 1 177 ? 12.454 4.407 1.528 1.00 96.94 177 ALA A N 1
ATOM 1400 C CA . ALA A 1 177 ? 12.598 3.640 0.297 1.00 96.94 177 ALA A CA 1
ATOM 1401 C C . ALA A 1 177 ? 12.727 4.523 -0.963 1.00 96.94 177 ALA A C 1
ATOM 1403 O O . ALA A 1 177 ? 12.917 3.998 -2.057 1.00 96.94 177 ALA A O 1
ATOM 1404 N N . GLY A 1 178 ? 12.686 5.851 -0.826 1.00 96.75 178 GLY A N 1
ATOM 1405 C CA . GLY A 1 178 ? 12.925 6.806 -1.908 1.00 96.75 178 GLY A CA 1
ATOM 1406 C C . GLY A 1 178 ? 11.659 7.346 -2.566 1.00 96.75 178 GLY A C 1
ATOM 1407 O O . GLY A 1 178 ? 11.768 8.036 -3.574 1.00 96.75 178 GLY A O 1
ATOM 1408 N N . TRP A 1 179 ? 10.469 7.037 -2.040 1.00 97.00 179 TRP A N 1
ATOM 1409 C CA . TRP A 1 179 ? 9.231 7.669 -2.501 1.00 97.00 179 TRP A CA 1
ATOM 1410 C C . TRP A 1 179 ? 9.182 9.133 -2.048 1.00 97.00 179 TRP A C 1
ATOM 1412 O O . TRP A 1 179 ? 9.458 9.427 -0.885 1.00 97.00 179 TRP A O 1
ATOM 1422 N N . LYS A 1 180 ? 8.833 10.060 -2.949 1.00 95.31 180 LYS A N 1
ATOM 1423 C CA . LYS A 1 180 ? 8.866 11.508 -2.648 1.00 95.31 180 LYS A CA 1
ATOM 1424 C C . LYS A 1 180 ? 7.806 11.937 -1.636 1.00 95.31 180 LYS A C 1
ATOM 1426 O O . LYS A 1 180 ? 8.071 12.793 -0.795 1.00 95.31 180 LYS A O 1
ATOM 1431 N N . LYS A 1 181 ? 6.613 11.353 -1.734 1.00 93.44 181 LYS A N 1
ATOM 1432 C CA . LYS A 1 181 ? 5.492 11.550 -0.812 1.00 93.44 181 LYS A CA 1
ATOM 1433 C C . LYS A 1 181 ? 4.926 10.197 -0.405 1.00 93.44 181 LYS A C 1
ATOM 1435 O O . LYS A 1 181 ? 4.904 9.274 -1.218 1.00 93.44 181 LYS A O 1
ATOM 1440 N N . ALA A 1 182 ? 4.448 10.103 0.830 1.00 94.25 182 ALA A N 1
ATOM 1441 C CA . ALA A 1 182 ? 3.695 8.966 1.340 1.00 94.25 182 ALA A CA 1
ATOM 1442 C C . ALA A 1 182 ? 2.687 9.461 2.379 1.00 94.25 182 ALA A C 1
ATOM 1444 O O . ALA A 1 182 ? 3.049 10.237 3.265 1.00 94.25 182 ALA A O 1
ATOM 1445 N N . LYS A 1 183 ? 1.432 9.026 2.266 1.00 93.62 183 LYS A N 1
ATOM 1446 C CA . LYS A 1 183 ? 0.375 9.366 3.215 1.00 93.62 183 LYS A CA 1
ATOM 1447 C C . LYS A 1 183 ? -0.533 8.171 3.455 1.00 93.62 183 LYS A C 1
ATOM 1449 O O . LYS A 1 183 ? -0.973 7.538 2.499 1.00 93.62 183 LYS A O 1
ATOM 1454 N N . GLY A 1 184 ? -0.791 7.872 4.724 1.00 93.75 184 GLY A N 1
ATOM 1455 C CA . GLY A 1 184 ? -1.670 6.795 5.155 1.00 93.75 184 GLY A CA 1
ATOM 1456 C C . GLY A 1 184 ? -2.867 7.277 5.968 1.00 93.75 184 GLY A C 1
ATOM 1457 O O . GLY A 1 184 ? -2.818 8.315 6.634 1.00 93.75 184 GLY A O 1
ATOM 1458 N N . TRP A 1 185 ? -3.925 6.470 5.937 1.00 95.75 185 TRP A N 1
ATOM 1459 C CA . TRP A 1 185 ? -5.154 6.634 6.708 1.00 95.75 185 TRP A CA 1
ATOM 1460 C C . TRP A 1 185 ? -5.599 5.288 7.270 1.00 95.75 185 TRP A C 1
ATOM 1462 O O . TRP A 1 185 ? -5.481 4.272 6.583 1.00 95.75 185 TRP A O 1
ATOM 1472 N N . THR A 1 186 ? -6.141 5.263 8.489 1.00 97.25 186 THR A N 1
ATOM 1473 C CA . THR A 1 186 ? -6.836 4.064 8.981 1.00 97.25 186 THR A CA 1
ATOM 1474 C C . THR A 1 186 ? -8.131 3.850 8.205 1.00 97.25 186 THR A C 1
ATOM 1476 O O . THR A 1 186 ? -8.701 4.798 7.654 1.00 97.25 186 THR A O 1
ATOM 1479 N N . ILE A 1 187 ? -8.652 2.623 8.184 1.00 96.31 187 ILE A N 1
ATOM 1480 C CA . ILE A 1 187 ? -9.953 2.361 7.549 1.00 96.31 187 ILE A CA 1
ATOM 1481 C C . ILE A 1 187 ? -11.072 3.123 8.246 1.00 96.31 187 ILE A C 1
ATOM 1483 O O . ILE A 1 187 ? -11.994 3.565 7.575 1.00 96.31 187 ILE A O 1
ATOM 1487 N N . ASN A 1 188 ? -10.959 3.411 9.542 1.00 95.31 188 ASN A N 1
ATOM 1488 C CA . ASN A 1 188 ? -11.908 4.291 10.223 1.00 95.31 188 ASN A CA 1
ATOM 1489 C C . ASN A 1 188 ? -11.881 5.721 9.680 1.00 95.31 188 ASN A C 1
ATOM 1491 O O . ASN A 1 188 ? -12.935 6.342 9.547 1.00 95.31 188 ASN A O 1
ATOM 1495 N N . GLN A 1 189 ? -10.698 6.265 9.379 1.00 93.81 189 GLN A N 1
ATOM 1496 C CA . GLN A 1 189 ? -10.584 7.588 8.762 1.00 93.81 189 GLN A CA 1
ATOM 1497 C C . GLN A 1 189 ? -11.211 7.585 7.365 1.00 93.81 189 GLN A C 1
ATOM 1499 O O . GLN A 1 189 ? -12.039 8.445 7.083 1.00 93.81 189 GLN A O 1
ATOM 1504 N N . VAL A 1 190 ? -10.897 6.578 6.543 1.00 91.75 190 VAL A N 1
ATOM 1505 C CA . VAL A 1 190 ? -11.485 6.413 5.202 1.00 91.75 190 VAL A CA 1
ATOM 1506 C C . VAL A 1 190 ? -13.003 6.246 5.281 1.00 91.75 190 VAL A C 1
ATOM 1508 O O . VAL A 1 190 ? -13.736 6.919 4.565 1.00 91.75 190 VAL A O 1
ATOM 1511 N N . TYR A 1 191 ? -13.494 5.404 6.190 1.00 90.88 191 TYR A N 1
ATOM 1512 C CA . TYR A 1 191 ? -14.918 5.165 6.402 1.00 90.88 191 TYR A CA 1
ATOM 1513 C C . TYR A 1 191 ? -15.655 6.458 6.749 1.00 90.88 191 TYR A C 1
ATOM 1515 O O . TYR A 1 191 ? -16.673 6.766 6.139 1.00 90.88 191 TYR A O 1
ATOM 1523 N N . LYS A 1 192 ? -15.115 7.259 7.677 1.00 89.06 192 LYS A N 1
ATOM 1524 C CA . LYS A 1 192 ? -15.694 8.553 8.077 1.00 89.06 192 LYS A CA 1
ATOM 1525 C C . LYS A 1 192 ? -15.715 9.579 6.940 1.00 89.06 192 LYS A C 1
ATOM 1527 O O . LYS A 1 192 ? -16.591 10.437 6.949 1.00 89.06 192 LYS A O 1
ATOM 1532 N N . MET A 1 193 ? -14.793 9.474 5.983 1.00 85.38 193 MET A N 1
ATOM 1533 C CA . MET A 1 193 ? -14.729 10.327 4.789 1.00 85.38 193 MET A CA 1
ATOM 1534 C C . MET A 1 193 ? -15.732 9.915 3.697 1.00 85.38 193 MET A C 1
ATOM 1536 O O . MET A 1 193 ? -15.966 10.676 2.763 1.00 85.38 193 MET A O 1
ATOM 1540 N N . LEU A 1 194 ? -16.349 8.729 3.786 1.00 84.75 194 LEU A N 1
ATOM 1541 C CA . LEU A 1 194 ? -17.349 8.304 2.806 1.00 84.75 194 LEU A CA 1
ATOM 1542 C C . LEU A 1 194 ? -18.627 9.156 2.882 1.00 84.75 194 LEU A C 1
ATOM 1544 O O . LEU A 1 194 ? -19.060 9.525 3.984 1.00 84.75 194 LEU A O 1
ATOM 1548 N N . PRO A 1 195 ? -19.325 9.345 1.739 1.00 86.62 195 PRO A N 1
ATOM 1549 C CA . PRO A 1 195 ? -20.625 9.999 1.719 1.00 86.62 195 PRO A CA 1
ATOM 1550 C C . PRO A 1 195 ? -21.587 9.427 2.734 1.00 86.62 195 PRO A C 1
ATOM 1552 O O . PRO A 1 195 ? -21.746 8.211 2.820 1.00 86.62 195 PRO A O 1
ATOM 1555 N N . SER A 1 196 ? -22.289 10.307 3.448 1.00 88.50 196 SER A N 1
ATOM 1556 C CA . SER A 1 196 ? -23.340 9.901 4.384 1.00 88.50 196 SER A CA 1
ATOM 1557 C C . SER A 1 196 ? -24.383 9.014 3.700 1.00 88.50 196 SER A C 1
ATOM 1559 O O . SER A 1 196 ? -24.834 8.043 4.294 1.00 88.50 196 SER A O 1
ATOM 1561 N N . SER A 1 197 ? -24.700 9.269 2.425 1.00 90.69 197 SER A N 1
ATOM 1562 C CA . SER A 1 197 ? -25.573 8.410 1.611 1.00 90.69 197 SER A CA 1
ATOM 1563 C C . SER A 1 197 ? -24.973 7.026 1.335 1.00 90.69 197 SER A C 1
ATOM 1565 O O . SER A 1 1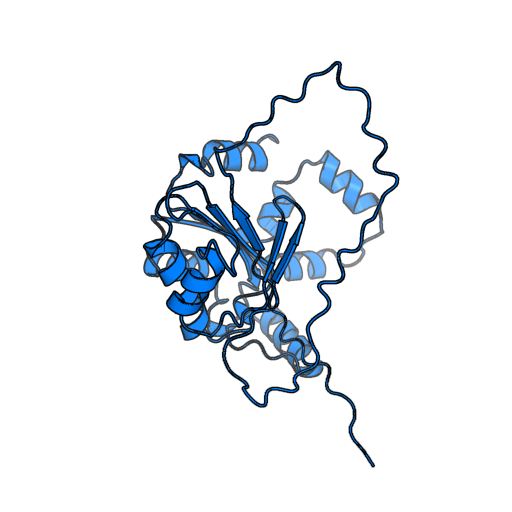97 ? -25.690 6.027 1.385 1.00 90.69 197 SER A O 1
ATOM 1567 N N . THR A 1 198 ? -23.665 6.940 1.082 1.00 89.75 198 THR A N 1
ATOM 1568 C CA . THR A 1 198 ? -22.945 5.672 0.898 1.00 89.75 198 THR A CA 1
ATOM 1569 C C . THR A 1 198 ? -22.894 4.878 2.195 1.00 89.75 198 THR A C 1
ATOM 1571 O O . THR A 1 198 ? -23.233 3.697 2.173 1.00 89.75 198 THR A O 1
ATOM 1574 N N . ARG A 1 199 ? -22.529 5.515 3.316 1.00 90.06 199 ARG A N 1
ATOM 1575 C CA . ARG A 1 199 ? -22.526 4.878 4.641 1.00 90.06 199 ARG A CA 1
ATOM 1576 C C . ARG A 1 199 ? -23.914 4.381 5.010 1.00 90.06 199 ARG A C 1
ATOM 1578 O O . ARG A 1 199 ? -24.061 3.191 5.244 1.00 90.06 199 ARG A O 1
ATOM 1585 N N . TYR A 1 200 ? -24.932 5.237 4.903 1.00 91.19 20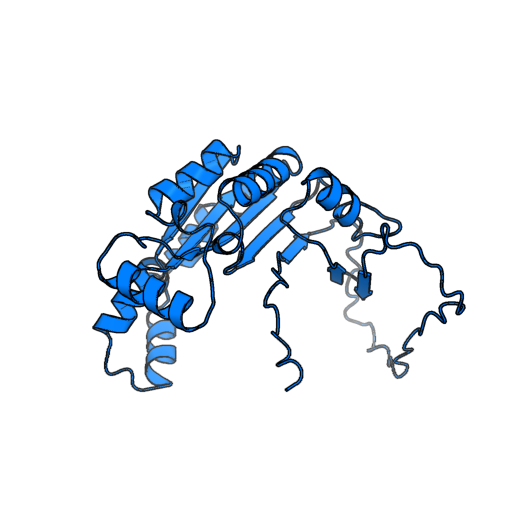0 TYR A N 1
ATOM 1586 C CA . TYR A 1 200 ? -26.327 4.863 5.135 1.00 91.19 200 TYR A CA 1
ATOM 1587 C C . TYR A 1 200 ? -26.723 3.640 4.303 1.00 91.19 200 TYR A C 1
ATOM 1589 O O . TYR A 1 200 ? -27.207 2.652 4.845 1.00 91.19 200 TYR A O 1
ATOM 1597 N N . ARG A 1 201 ? -26.464 3.663 2.989 1.00 95.00 201 ARG A N 1
ATOM 1598 C CA . ARG A 1 201 ? -26.803 2.546 2.101 1.00 95.00 201 ARG A CA 1
ATOM 1599 C C . ARG A 1 201 ? -26.108 1.244 2.509 1.00 95.00 201 ARG A C 1
ATOM 1601 O O . ARG A 1 201 ? -26.738 0.200 2.413 1.00 95.00 201 ARG A O 1
ATOM 1608 N N . VAL A 1 202 ? -24.834 1.291 2.903 1.00 91.75 202 VAL A N 1
ATOM 1609 C CA . VAL A 1 202 ? -24.055 0.105 3.307 1.00 91.75 202 VAL A CA 1
ATOM 1610 C C . VAL A 1 202 ? -24.504 -0.415 4.674 1.00 91.75 202 VAL A C 1
ATOM 1612 O O . VAL A 1 202 ? -24.760 -1.607 4.800 1.00 91.75 202 VAL A O 1
ATOM 1615 N N . GLU A 1 203 ? -24.676 0.467 5.659 1.00 92.19 203 GLU A N 1
ATOM 1616 C CA . GLU A 1 203 ? -25.132 0.139 7.020 1.00 92.19 203 GLU A CA 1
ATOM 1617 C C . GLU A 1 203 ? -26.555 -0.451 7.048 1.00 92.19 203 GLU A C 1
ATOM 1619 O O . GLU A 1 203 ? -26.927 -1.108 8.011 1.00 92.19 203 GLU A O 1
ATOM 1624 N N . HIS A 1 204 ? -27.355 -0.244 5.994 1.00 93.69 204 HIS A N 1
ATOM 1625 C CA . HIS A 1 204 ? -28.705 -0.812 5.867 1.00 93.69 204 HIS A CA 1
ATOM 1626 C C . HIS A 1 204 ? -28.752 -2.152 5.114 1.00 93.69 204 HIS A C 1
ATOM 1628 O O . HIS A 1 204 ? -29.840 -2.703 4.939 1.00 93.69 204 HIS A O 1
ATOM 1634 N N . LEU A 1 205 ? -27.616 -2.683 4.645 1.00 95.12 205 LEU A N 1
ATOM 1635 C CA . LEU A 1 205 ? -27.581 -4.005 4.006 1.00 95.12 205 LEU A CA 1
ATOM 1636 C C . LEU A 1 205 ? -27.699 -5.138 5.029 1.00 95.12 205 LEU A C 1
ATOM 1638 O O . LEU A 1 205 ? -28.357 -6.139 4.756 1.00 95.12 205 LEU A O 1
ATOM 1642 N N . GLU A 1 206 ? -27.078 -4.973 6.193 1.00 92.50 206 GLU A N 1
ATOM 1643 C CA . GLU A 1 206 ? -27.064 -5.953 7.274 1.00 92.50 206 GLU A CA 1
ATOM 1644 C C . GLU A 1 206 ? -27.016 -5.225 8.620 1.00 92.50 206 GLU A C 1
ATOM 1646 O O . GLU A 1 206 ? -26.371 -4.185 8.749 1.00 92.50 206 GLU A O 1
ATOM 1651 N N . LEU A 1 207 ? -27.715 -5.762 9.621 1.00 89.62 207 LEU A N 1
ATOM 1652 C CA . LEU A 1 207 ? -27.695 -5.204 10.968 1.00 89.62 207 LEU A CA 1
ATOM 1653 C C . LEU A 1 207 ? -26.356 -5.532 11.637 1.00 89.62 207 LEU A C 1
ATOM 1655 O O . LEU A 1 207 ? -26.087 -6.692 11.931 1.00 89.62 207 LEU A O 1
ATOM 1659 N N . LEU A 1 208 ? -25.559 -4.502 11.916 1.00 89.44 208 LEU A N 1
ATOM 1660 C CA . LEU A 1 208 ? -24.316 -4.617 12.672 1.00 89.44 208 LEU A CA 1
ATOM 1661 C C . LEU A 1 208 ? -24.559 -4.228 14.137 1.00 89.44 208 LEU A C 1
ATOM 1663 O O . LEU A 1 208 ? -24.807 -3.060 14.438 1.00 89.44 208 LEU A O 1
ATOM 1667 N N . ASP A 1 209 ? -24.504 -5.201 15.042 1.00 89.38 209 ASP A N 1
ATOM 1668 C CA . ASP A 1 209 ? -24.715 -5.028 16.484 1.00 89.38 209 ASP A CA 1
ATOM 1669 C C . ASP A 1 209 ? -23.430 -4.632 17.237 1.00 89.38 209 ASP A C 1
ATOM 1671 O O . ASP A 1 209 ? -23.483 -3.790 18.135 1.00 89.38 209 ASP A O 1
ATOM 1675 N N . ASP A 1 210 ? -22.267 -5.133 16.814 1.00 91.38 210 ASP A N 1
ATOM 1676 C CA . ASP A 1 210 ? -20.959 -4.835 17.417 1.00 91.38 210 ASP A CA 1
ATOM 1677 C C . ASP A 1 210 ? -20.188 -3.707 16.691 1.00 91.38 210 ASP A C 1
ATOM 1679 O O . ASP A 1 210 ? -19.108 -3.896 16.109 1.00 91.38 210 ASP A O 1
ATOM 1683 N N . LEU A 1 211 ? -20.723 -2.481 16.747 1.00 89.19 211 LEU A N 1
ATOM 1684 C CA . LEU A 1 211 ? -20.082 -1.302 16.140 1.00 89.19 211 LEU A CA 1
ATOM 1685 C C . LEU A 1 211 ? -18.697 -1.004 16.732 1.00 89.19 211 LEU A C 1
ATOM 1687 O O . LEU A 1 211 ? -17.779 -0.641 15.997 1.00 89.19 211 LEU A O 1
ATOM 1691 N N . GLU A 1 212 ? -18.526 -1.177 18.045 1.00 92.44 212 GLU A N 1
ATOM 1692 C CA . GLU A 1 212 ? -17.255 -0.898 18.725 1.00 92.44 212 GLU A CA 1
ATOM 1693 C C . GLU A 1 212 ? -16.137 -1.821 18.226 1.00 92.44 212 GLU A C 1
ATOM 1695 O O . GLU A 1 212 ? -15.055 -1.350 17.876 1.00 92.44 212 GLU A O 1
ATOM 1700 N N . VAL A 1 213 ? -16.413 -3.124 18.119 1.00 92.69 213 VAL A N 1
ATOM 1701 C CA . VAL A 1 213 ? -15.446 -4.116 17.624 1.00 92.69 213 VAL A CA 1
ATOM 1702 C C . VAL A 1 213 ? -15.108 -3.853 16.159 1.00 92.69 213 VAL A C 1
ATOM 1704 O O . VAL A 1 213 ? -13.948 -3.954 15.760 1.00 92.69 213 VAL A O 1
ATOM 1707 N N . THR A 1 214 ? -16.100 -3.463 15.357 1.00 92.38 214 THR A N 1
ATOM 1708 C CA . THR A 1 214 ? -15.886 -3.112 13.947 1.00 92.38 214 THR A CA 1
ATOM 1709 C C . THR A 1 214 ? -14.996 -1.882 13.807 1.00 92.38 214 THR A C 1
ATOM 1711 O O . THR A 1 214 ? -14.050 -1.886 13.019 1.00 92.38 214 THR A O 1
ATOM 1714 N N . MET A 1 215 ? -15.231 -0.846 14.616 1.00 93.75 215 MET A N 1
ATOM 1715 C CA . MET A 1 215 ? -14.363 0.329 14.651 1.00 93.75 215 MET A CA 1
ATOM 1716 C C . MET A 1 215 ? -12.951 -0.030 15.124 1.00 93.75 215 MET A C 1
ATOM 1718 O O . MET A 1 215 ? -11.988 0.428 14.516 1.00 93.75 215 MET A O 1
ATOM 1722 N N . GLN A 1 216 ? -12.798 -0.884 16.140 1.00 95.56 216 GLN A N 1
ATOM 1723 C CA . GLN A 1 216 ? -11.477 -1.367 16.555 1.00 95.56 216 GLN A CA 1
ATOM 1724 C C . GLN A 1 216 ? -10.764 -2.092 15.409 1.00 95.56 216 GLN A C 1
ATOM 1726 O O . GLN A 1 216 ? -9.598 -1.806 15.143 1.00 95.56 216 GLN A O 1
ATOM 1731 N N . LEU A 1 217 ? -11.462 -2.959 14.669 1.00 96.38 217 LEU A N 1
ATOM 1732 C CA . LEU A 1 217 ? -10.910 -3.631 13.492 1.00 96.38 217 LEU A CA 1
ATOM 1733 C C . LEU A 1 217 ? -10.455 -2.632 12.421 1.00 96.38 217 LEU A C 1
ATOM 1735 O O . LEU A 1 217 ? -9.367 -2.776 11.867 1.00 96.38 217 LEU A O 1
ATOM 1739 N N . PHE A 1 218 ? -11.257 -1.607 12.140 1.00 96.62 218 PHE A N 1
ATOM 1740 C CA . PHE A 1 218 ? -10.947 -0.594 11.132 1.00 96.62 218 PHE A CA 1
ATOM 1741 C C . PHE A 1 218 ? -9.747 0.290 11.500 1.00 96.62 218 PHE A C 1
ATOM 1743 O O . PHE A 1 218 ? -9.047 0.762 10.604 1.00 96.62 218 PHE A O 1
ATOM 1750 N N . ASP A 1 219 ? -9.457 0.494 12.786 1.00 97.19 219 ASP A N 1
ATOM 1751 C CA . ASP A 1 219 ? -8.232 1.183 13.216 1.00 97.19 219 ASP A CA 1
ATOM 1752 C C . ASP A 1 219 ? -6.967 0.322 13.105 1.00 97.19 219 ASP A C 1
ATOM 1754 O O . ASP A 1 219 ? -5.860 0.857 13.179 1.00 97.19 219 ASP A O 1
ATOM 1758 N N . HIS A 1 220 ? -7.117 -0.982 12.869 1.00 97.81 220 HIS A N 1
ATOM 1759 C CA . HIS A 1 220 ? -6.013 -1.930 12.709 1.00 97.81 220 HIS A CA 1
ATOM 1760 C C . HIS A 1 220 ? -5.666 -2.246 11.252 1.00 97.81 220 HIS A C 1
ATOM 1762 O O . HIS A 1 220 ? -4.823 -3.101 10.983 1.00 97.81 220 HIS A O 1
ATOM 1768 N N . TYR A 1 221 ? -6.279 -1.538 10.304 1.00 98.00 221 TYR A N 1
ATOM 1769 C CA . TYR A 1 221 ? -5.916 -1.561 8.890 1.00 98.00 221 TYR A CA 1
ATOM 1770 C C . TYR A 1 221 ? -5.720 -0.140 8.374 1.00 98.00 221 TYR A C 1
ATOM 1772 O O . TYR A 1 221 ? -6.363 0.803 8.843 1.00 98.00 221 TYR A O 1
ATOM 1780 N N . CYS A 1 222 ? -4.844 0.019 7.388 1.00 97.31 222 CYS A N 1
ATOM 1781 C CA . CYS A 1 222 ? -4.625 1.292 6.720 1.00 97.31 222 CYS A CA 1
ATOM 1782 C C . CYS A 1 222 ? -4.603 1.162 5.205 1.00 97.31 222 CYS A C 1
ATOM 1784 O O . CYS A 1 222 ? -4.183 0.137 4.675 1.00 97.31 222 CYS A O 1
ATOM 1786 N N . ILE A 1 223 ? -4.970 2.250 4.531 1.00 96.06 223 ILE A N 1
ATOM 1787 C CA . ILE A 1 223 ? -4.617 2.505 3.134 1.00 96.06 223 ILE A CA 1
ATOM 1788 C C . ILE A 1 223 ? -3.522 3.570 3.131 1.00 96.06 223 ILE A C 1
ATOM 1790 O O . ILE A 1 223 ? -3.660 4.599 3.789 1.00 96.06 223 ILE A O 1
ATOM 1794 N N . LEU A 1 224 ? -2.447 3.335 2.387 1.00 95.44 224 LEU A N 1
ATOM 1795 C CA . LEU A 1 224 ? -1.352 4.266 2.164 1.00 95.44 224 LEU A CA 1
ATOM 1796 C C . LEU A 1 224 ? -1.136 4.470 0.669 1.00 95.44 224 LEU A C 1
ATOM 1798 O O . LEU A 1 224 ? -1.047 3.512 -0.096 1.00 95.44 224 LEU A O 1
ATOM 1802 N N . LEU A 1 225 ? -1.008 5.730 0.271 1.00 94.69 225 LEU A N 1
ATOM 1803 C CA . LEU A 1 225 ? -0.605 6.132 -1.067 1.00 94.69 225 LEU A CA 1
ATOM 1804 C C . LEU A 1 225 ? 0.783 6.773 -1.003 1.00 94.69 225 LEU A C 1
ATOM 1806 O O . LEU A 1 225 ? 0.988 7.752 -0.284 1.00 94.69 225 LEU A O 1
ATOM 1810 N N . ALA A 1 226 ? 1.722 6.244 -1.781 1.00 95.50 226 ALA A N 1
ATOM 1811 C CA . ALA A 1 226 ? 3.021 6.859 -2.026 1.00 95.50 226 ALA A CA 1
ATOM 1812 C C . ALA A 1 226 ? 3.164 7.251 -3.500 1.00 95.50 226 ALA A C 1
ATOM 1814 O O . ALA A 1 226 ? 2.618 6.575 -4.367 1.00 95.50 226 ALA A O 1
ATOM 1815 N N . THR A 1 227 ? 3.886 8.331 -3.804 1.00 94.62 227 THR A N 1
ATOM 1816 C CA . THR A 1 227 ? 4.085 8.787 -5.190 1.00 94.62 227 THR A CA 1
ATOM 1817 C C . THR A 1 227 ? 5.444 9.448 -5.425 1.00 94.62 227 THR A C 1
ATOM 1819 O O . THR A 1 227 ? 6.003 10.109 -4.545 1.00 94.62 227 THR A O 1
ATOM 1822 N N . ASN A 1 228 ? 5.968 9.257 -6.639 1.00 93.00 228 ASN A N 1
ATOM 1823 C CA . ASN A 1 228 ? 7.128 9.954 -7.200 1.00 93.00 228 ASN A CA 1
ATOM 1824 C C . ASN A 1 228 ? 6.743 11.066 -8.192 1.00 93.00 228 ASN A C 1
ATOM 1826 O O . ASN A 1 228 ? 7.596 11.888 -8.551 1.00 93.00 228 ASN A O 1
ATOM 1830 N N . ASP A 1 229 ? 5.481 11.103 -8.622 1.00 86.19 229 ASP A N 1
ATOM 1831 C CA . ASP A 1 229 ? 4.928 12.067 -9.573 1.00 86.19 229 ASP A CA 1
ATOM 1832 C C . ASP A 1 229 ? 3.489 12.424 -9.166 1.00 86.19 229 ASP A C 1
ATOM 1834 O O . ASP A 1 229 ? 2.551 11.643 -9.336 1.00 86.19 229 ASP A O 1
ATOM 1838 N N . GLU A 1 230 ? 3.315 13.626 -8.619 1.00 71.62 230 GLU A N 1
ATOM 1839 C CA . GLU A 1 230 ? 2.024 14.132 -8.130 1.00 71.62 230 GLU A CA 1
ATOM 1840 C C . GLU A 1 230 ? 0.996 14.328 -9.248 1.00 71.62 230 GLU A C 1
ATOM 1842 O O . GLU A 1 230 ? -0.195 14.425 -8.979 1.00 71.62 230 GLU A O 1
ATOM 1847 N N . ILE A 1 231 ? 1.425 14.331 -10.514 1.00 73.69 231 ILE A N 1
ATOM 1848 C CA . ILE A 1 231 ? 0.510 14.398 -11.656 1.00 73.69 231 ILE A CA 1
ATOM 1849 C C . ILE A 1 231 ? -0.306 13.101 -11.773 1.00 73.69 231 ILE A C 1
ATOM 1851 O O . ILE A 1 231 ? -1.437 13.129 -12.249 1.00 73.69 231 ILE A O 1
ATOM 1855 N N . ILE A 1 232 ? 0.243 11.961 -11.334 1.00 67.88 232 ILE A N 1
ATOM 1856 C CA . ILE A 1 232 ? -0.430 10.652 -11.418 1.00 67.88 232 ILE A CA 1
ATOM 1857 C C . ILE A 1 232 ? -1.549 10.540 -10.382 1.00 67.88 232 ILE A C 1
ATOM 1859 O O . ILE A 1 232 ? -2.556 9.882 -10.632 1.00 67.88 232 ILE A O 1
ATOM 1863 N N . CYS A 1 233 ? -1.380 11.176 -9.223 1.00 65.00 233 CYS A N 1
ATOM 1864 C CA . CYS A 1 233 ? -2.405 11.238 -8.190 1.00 65.00 233 CYS A CA 1
ATOM 1865 C C . CYS A 1 233 ? -2.307 12.581 -7.455 1.00 65.00 233 CYS A C 1
ATOM 1867 O O . CYS A 1 233 ? -1.561 12.688 -6.479 1.00 65.00 233 CYS A O 1
ATOM 1869 N N . PRO A 1 234 ? -3.006 13.617 -7.948 1.00 65.75 234 PRO A N 1
ATOM 1870 C CA . PRO A 1 234 ? -2.973 14.934 -7.335 1.00 65.75 234 PRO A CA 1
ATOM 1871 C C . PRO A 1 234 ? -3.597 14.900 -5.941 1.00 65.75 234 PRO A C 1
ATOM 1873 O O . PRO A 1 234 ? -4.724 14.426 -5.777 1.00 65.75 234 PRO A O 1
ATOM 1876 N N . ASP A 1 235 ? -2.907 15.481 -4.957 1.00 63.06 235 ASP A N 1
ATOM 1877 C CA . ASP A 1 235 ? -3.404 15.595 -3.580 1.00 63.06 235 ASP A CA 1
ATOM 1878 C C . ASP A 1 235 ? -4.800 16.243 -3.533 1.00 63.06 235 A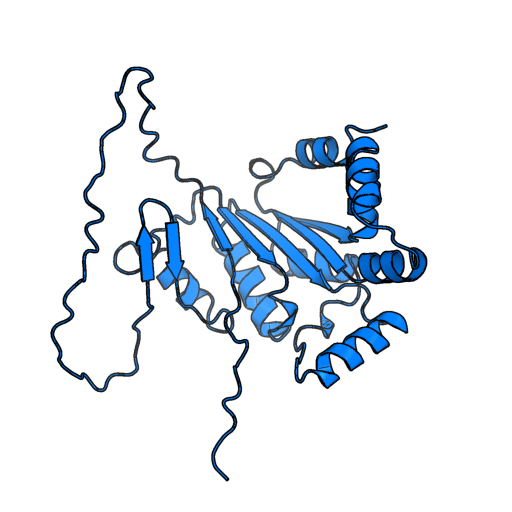SP A C 1
ATOM 1880 O O . ASP A 1 235 ? -5.626 15.854 -2.717 1.00 63.06 235 ASP A O 1
ATOM 1884 N N . GLU A 1 236 ? -5.093 17.193 -4.427 1.00 61.75 236 GLU A N 1
ATOM 1885 C CA . GLU A 1 236 ? -6.402 17.854 -4.519 1.00 61.75 236 GLU A CA 1
ATOM 1886 C C . GLU A 1 236 ? -7.517 16.928 -5.016 1.00 61.75 236 GLU A C 1
ATOM 1888 O O . GLU A 1 236 ? -8.617 17.011 -4.495 1.00 61.75 236 GLU A O 1
ATOM 1893 N N . GLN A 1 237 ? -7.255 15.994 -5.938 1.00 61.78 237 GLN A N 1
ATOM 1894 C CA . GLN A 1 237 ? -8.262 15.003 -6.355 1.00 61.78 237 GLN A CA 1
ATOM 1895 C C . GLN A 1 237 ? -8.497 13.947 -5.278 1.00 61.78 237 GLN A C 1
ATOM 1897 O O . GLN A 1 237 ? -9.614 13.449 -5.124 1.00 61.78 237 GLN A O 1
ATOM 1902 N N . LEU A 1 238 ? -7.447 13.606 -4.525 1.00 62.03 238 LEU A N 1
ATOM 19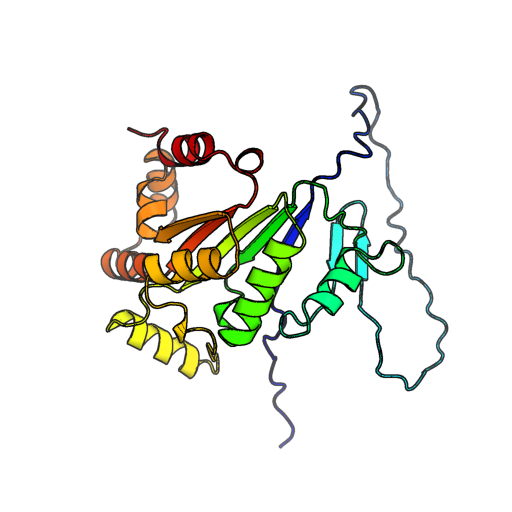03 C CA . LEU A 1 238 ? -7.574 12.730 -3.372 1.00 62.03 238 LEU A CA 1
ATOM 1904 C C . LEU A 1 238 ? -8.387 13.425 -2.282 1.00 62.03 238 LEU A C 1
ATOM 1906 O O . LEU A 1 238 ? -9.341 12.849 -1.782 1.00 62.03 238 LEU A O 1
ATOM 1910 N N . LYS A 1 239 ? -8.064 14.683 -1.964 1.00 56.22 239 LYS A N 1
ATOM 1911 C CA . LYS A 1 239 ? -8.854 15.507 -1.051 1.00 56.22 239 LYS A CA 1
ATOM 1912 C C . LYS A 1 239 ? -10.268 15.673 -1.555 1.00 56.22 239 LYS A C 1
ATOM 1914 O O . LYS A 1 239 ? -11.147 15.475 -0.759 1.00 56.22 239 LYS A O 1
ATOM 1919 N N . GLU A 1 240 ? -10.526 15.962 -2.823 1.00 54.81 240 GLU A N 1
ATOM 1920 C CA . GLU A 1 240 ? -11.885 16.069 -3.359 1.00 54.81 240 GLU A CA 1
ATOM 1921 C C . GLU A 1 240 ? -12.621 14.736 -3.160 1.00 54.81 240 GLU A C 1
ATOM 1923 O O . GLU A 1 240 ? -13.618 14.690 -2.446 1.00 54.81 240 GLU A O 1
ATOM 1928 N N . SER A 1 241 ? -12.048 13.612 -3.595 1.00 55.84 241 SER A N 1
ATOM 1929 C CA . SER A 1 241 ? -12.606 12.271 -3.343 1.00 55.84 241 SER A CA 1
ATOM 1930 C C . SER A 1 241 ? -12.844 11.965 -1.853 1.00 55.84 241 SER A C 1
ATOM 1932 O O . SER A 1 241 ? -13.738 11.185 -1.531 1.00 55.84 241 SER A O 1
ATOM 1934 N N . LEU A 1 242 ? -12.065 12.575 -0.951 1.00 49.69 242 LEU A N 1
ATOM 1935 C CA . LEU A 1 242 ? -12.130 12.398 0.507 1.00 49.69 242 LEU A CA 1
ATOM 1936 C C . LEU A 1 242 ? -12.872 13.530 1.260 1.00 49.69 242 LEU A C 1
ATOM 1938 O O . LEU A 1 242 ? -13.141 13.380 2.448 1.00 49.69 242 LEU A O 1
ATOM 1942 N N . ALA A 1 243 ? -13.187 14.652 0.612 1.00 43.44 243 ALA A N 1
ATOM 1943 C CA . ALA A 1 243 ? -13.656 15.908 1.210 1.00 43.44 243 ALA A CA 1
ATOM 1944 C C . ALA A 1 243 ? -14.828 16.542 0.449 1.00 43.44 243 ALA A C 1
ATOM 1946 O O . ALA A 1 243 ? -15.276 17.611 0.850 1.00 43.44 243 ALA A O 1
ATOM 1947 N N . THR A 1 244 ? -15.387 15.915 -0.599 1.00 39.19 244 THR A N 1
ATOM 1948 C CA . THR A 1 244 ? -16.597 16.433 -1.290 1.00 39.19 244 THR A CA 1
ATOM 1949 C C . THR A 1 244 ? -17.865 16.370 -0.410 1.00 39.19 244 THR A C 1
ATOM 1951 O O . THR A 1 244 ? -18.973 16.236 -0.925 1.00 39.19 244 THR A O 1
ATOM 1954 N N . ILE A 1 245 ? -17.737 16.343 0.920 1.00 45.22 245 ILE A N 1
ATOM 1955 C CA . ILE A 1 245 ? -18.813 15.999 1.855 1.00 45.22 245 ILE A CA 1
ATOM 1956 C C . ILE A 1 245 ? -18.550 16.663 3.209 1.00 45.22 245 ILE A C 1
ATOM 1958 O O . ILE A 1 245 ? -18.379 15.998 4.231 1.00 45.22 245 ILE A O 1
ATOM 1962 N N . GLU A 1 246 ? -18.493 17.991 3.192 1.00 35.44 246 GLU A N 1
ATOM 1963 C CA . GLU A 1 246 ? -19.094 18.760 4.287 1.00 35.44 246 GLU A CA 1
ATOM 1964 C C . GLU A 1 246 ? -20.602 18.889 4.040 1.00 35.44 246 GLU A C 1
ATOM 1966 O O . GLU A 1 246 ? -20.992 19.152 2.877 1.00 35.44 246 GLU A O 1
#